Protein AF-A0A7K9M7I3-F1 (afdb_monomer_lite)

Foldseek 3Di:
DDDDDDDPPPPPPCPDPPDQDPVNVVVVVVVVVLQAKDKFFQPDPPDDDDDDDLDADAAQEEEEEAADVSLVCCVPPPVVDPFKDWGIKIFGRDPVCVPVVPDPDPPLAGMKTKIAGNVDRNHIYIRHHYAQDQVCLVVCCCVVCVNHDPVNYDYHYHYDDPLVLQDDPDDSVPADPPHDEDDDDPPDDDDDPDHHRDPPDDDDDNSVD

Sequence (209 aa):
VAPSRAGVDDEESAEEAREETPEDREIRRELEKKREIDVLWTLKSGTSTESSADEPFVCSKFIVAIGHNAAAFLSSFILDSVCWEVVGVVKLWNEWCRTSNTTNVLPTDSFCLFYRLTSDPTVLLCQCSCYVAEDQQFQWLEKVFGCMRKEGLQVTILSTCPVADYKTQESTLTLPSPFLKALKTKEFKEQVCCPLLEQPNIVRDLPAA

pLDDT: mean 78.49, std 18.19, range [30.77, 95.5]

Secondary structure (DSSP, 8-state):
-PPP-------S-----PPPPHHHHHHHHHHHHHTPPEEEE----SS--S----PPBP-SEEEEEESHHHHHHHHHHTTTSTTEEEEEEEEP--GGGGGGGGS---GGGSEEEEEEESS-TTEEEEEE-S---HHHHHHHHHHHHHTB--TTPEEEEE----GGG---SS-GGG--SS---B---SS--SPPSSPBPPTT----SGGG-

Structure (mmCIF, N/CA/C/O backbone):
data_AF-A0A7K9M7I3-F1
#
_entry.id   AF-A0A7K9M7I3-F1
#
loop_
_atom_site.group_PDB
_atom_site.id
_atom_site.type_symbol
_atom_site.label_atom_id
_atom_site.label_alt_id
_atom_site.label_comp_id
_atom_site.label_asym_id
_atom_site.label_entity_id
_atom_site.label_seq_id
_atom_site.pdbx_PDB_ins_code
_atom_site.Cartn_x
_atom_site.Cartn_y
_atom_site.Cartn_z
_atom_site.occupancy
_atom_site.B_iso_or_equiv
_atom_site.auth_seq_id
_atom_site.auth_comp_id
_atom_site.auth_asym_id
_atom_site.auth_atom_id
_atom_site.pdbx_PDB_model_num
ATOM 1 N N . VAL A 1 1 ? 54.400 13.832 -26.478 1.00 42.72 1 VAL A N 1
ATOM 2 C CA . VAL A 1 1 ? 53.537 14.848 -25.836 1.00 42.72 1 VAL A CA 1
ATOM 3 C C . VAL A 1 1 ? 52.749 15.522 -26.942 1.00 42.72 1 VAL A C 1
ATOM 5 O O . VAL A 1 1 ? 53.330 16.282 -27.702 1.00 42.72 1 VAL A O 1
ATOM 8 N N . ALA A 1 2 ? 51.490 15.130 -27.124 1.00 42.66 2 ALA A N 1
ATOM 9 C CA . ALA A 1 2 ? 50.580 15.765 -28.076 1.00 42.66 2 ALA A CA 1
ATOM 10 C C . ALA A 1 2 ? 49.749 16.812 -27.316 1.00 42.66 2 ALA A C 1
ATOM 12 O O . ALA A 1 2 ? 49.352 16.523 -26.185 1.00 42.66 2 ALA A O 1
ATOM 13 N N . PRO A 1 3 ? 49.520 18.016 -27.868 1.00 52.00 3 PRO A N 1
ATOM 14 C CA . PRO A 1 3 ? 48.722 19.019 -27.192 1.00 52.00 3 PRO A CA 1
ATOM 15 C C . PRO A 1 3 ? 47.238 18.679 -27.332 1.00 52.00 3 PRO A C 1
ATOM 17 O O . PRO A 1 3 ? 46.740 18.426 -28.430 1.00 52.00 3 PRO A O 1
ATOM 20 N N . SER A 1 4 ? 46.547 18.702 -26.196 1.00 49.34 4 SER A N 1
ATOM 21 C CA . SER A 1 4 ? 45.097 18.791 -26.102 1.00 49.34 4 SER A CA 1
ATOM 22 C C . SER A 1 4 ? 44.586 19.947 -26.957 1.00 49.34 4 SER A C 1
ATOM 24 O O . SER A 1 4 ? 45.065 21.076 -26.828 1.00 49.34 4 SER A O 1
ATOM 26 N N . ARG A 1 5 ? 43.575 19.688 -27.786 1.00 48.47 5 ARG A N 1
ATOM 27 C CA . ARG A 1 5 ? 42.737 20.738 -28.358 1.00 48.47 5 ARG A CA 1
ATOM 28 C C . ARG A 1 5 ? 41.304 20.449 -27.939 1.00 48.47 5 ARG A C 1
ATOM 30 O O . ARG A 1 5 ? 40.715 19.465 -28.369 1.00 48.47 5 ARG A O 1
ATOM 37 N N . ALA A 1 6 ? 40.831 21.275 -27.014 1.00 48.50 6 ALA A N 1
ATOM 38 C CA . ALA A 1 6 ? 39.454 21.332 -26.571 1.00 48.50 6 ALA A CA 1
ATOM 39 C C . ALA A 1 6 ? 38.551 21.652 -27.771 1.00 48.50 6 ALA A C 1
ATOM 41 O O . ALA A 1 6 ? 38.767 22.662 -28.443 1.00 48.50 6 ALA A O 1
ATOM 42 N N . GLY A 1 7 ? 37.584 20.778 -28.040 1.00 38.62 7 GLY A N 1
ATOM 43 C CA . GLY A 1 7 ? 36.348 21.136 -28.722 1.00 38.62 7 GLY A CA 1
ATOM 44 C C . GLY A 1 7 ? 35.343 21.455 -27.628 1.00 38.62 7 GLY A C 1
ATOM 45 O O . GLY A 1 7 ? 34.977 20.571 -26.859 1.00 38.62 7 GLY A O 1
ATOM 46 N N . VAL A 1 8 ? 35.022 22.733 -27.482 1.00 46.78 8 VAL A N 1
ATOM 47 C CA . VAL A 1 8 ? 33.896 23.193 -26.680 1.00 46.78 8 VAL A CA 1
ATOM 48 C C . VAL A 1 8 ? 32.744 23.295 -27.673 1.00 46.78 8 VAL A C 1
ATOM 50 O O . VAL A 1 8 ? 32.662 24.278 -28.405 1.00 46.78 8 VAL A O 1
ATOM 53 N N . ASP A 1 9 ? 31.934 22.243 -27.766 1.00 44.16 9 ASP A N 1
ATOM 54 C CA . ASP A 1 9 ? 30.638 22.303 -28.442 1.00 44.16 9 ASP A CA 1
ATOM 55 C C . ASP A 1 9 ? 29.646 22.965 -27.466 1.00 44.16 9 ASP A C 1
ATOM 57 O O . ASP A 1 9 ? 28.852 22.305 -26.804 1.00 44.16 9 ASP A O 1
ATOM 61 N N . ASP A 1 10 ? 29.745 24.292 -27.338 1.00 49.72 10 ASP A N 1
ATOM 62 C CA . ASP A 1 10 ? 28.788 25.164 -26.632 1.00 49.72 10 ASP A CA 1
ATOM 63 C C . ASP A 1 10 ? 27.578 25.494 -27.545 1.00 49.72 10 ASP A C 1
ATOM 65 O O . ASP A 1 10 ? 27.143 26.640 -27.632 1.00 49.72 10 ASP A O 1
ATOM 69 N N . GLU A 1 11 ? 27.027 24.512 -28.269 1.00 48.81 11 GLU A N 1
ATOM 70 C CA . GLU A 1 11 ? 25.845 24.707 -29.137 1.00 48.81 11 GLU A CA 1
ATOM 71 C C . GLU A 1 11 ? 24.760 23.621 -28.979 1.00 48.81 11 GLU A C 1
ATOM 73 O O . GLU A 1 11 ? 23.958 23.403 -29.881 1.00 48.81 11 GLU A O 1
ATOM 78 N N . GLU A 1 12 ? 24.661 22.963 -27.818 1.00 46.56 12 GLU A N 1
ATOM 79 C CA . GLU A 1 12 ? 23.584 21.985 -27.552 1.00 46.56 12 GLU A CA 1
ATOM 80 C C . GLU A 1 12 ? 22.866 22.227 -26.209 1.00 46.56 12 GLU A C 1
ATOM 82 O O . GLU A 1 12 ? 22.539 21.313 -25.461 1.00 46.56 12 GLU A O 1
ATOM 87 N N . SER A 1 13 ? 22.637 23.493 -25.844 1.00 46.03 13 SER A N 1
ATOM 88 C CA . SER A 1 13 ? 21.823 23.858 -24.663 1.00 46.03 13 SER A CA 1
ATOM 89 C C . SER A 1 13 ? 20.743 24.901 -24.955 1.00 46.03 13 SER A C 1
ATOM 91 O O . SER A 1 13 ? 20.202 25.523 -24.044 1.00 46.03 13 SER A O 1
ATOM 93 N N . ALA A 1 14 ? 20.389 25.070 -26.228 1.00 45.78 14 ALA A N 1
ATOM 94 C CA . ALA A 1 14 ? 19.165 25.750 -26.629 1.00 45.78 14 ALA A CA 1
ATOM 95 C C . ALA A 1 14 ? 18.075 24.701 -26.895 1.00 45.78 14 ALA A C 1
ATOM 97 O O . ALA A 1 14 ? 17.595 24.563 -28.017 1.00 45.78 14 ALA A O 1
ATOM 98 N N . GLU A 1 15 ? 17.693 23.935 -25.866 1.00 51.78 15 GLU A N 1
ATOM 99 C CA . GLU A 1 15 ? 16.375 23.301 -25.870 1.00 51.78 15 GLU A CA 1
ATOM 100 C C . GLU A 1 15 ? 15.354 24.438 -25.925 1.00 51.78 15 GLU A C 1
ATOM 102 O O . GLU A 1 15 ? 15.107 25.145 -24.947 1.00 51.78 15 GLU A O 1
ATOM 107 N N . GLU A 1 16 ? 14.845 24.680 -27.131 1.00 48.91 16 GLU A N 1
ATOM 108 C CA . GLU A 1 16 ? 13.739 25.577 -27.400 1.00 48.91 16 GLU A CA 1
ATOM 109 C C . GLU A 1 16 ? 12.629 25.287 -26.386 1.00 48.91 16 GLU A C 1
ATOM 111 O O . GLU A 1 16 ? 11.949 24.261 -26.460 1.00 48.91 16 GLU A O 1
ATOM 116 N N . ALA A 1 17 ? 12.403 26.218 -25.461 1.00 53.38 17 ALA A N 1
ATOM 117 C CA . ALA A 1 17 ? 11.118 26.362 -24.803 1.00 53.38 17 ALA A CA 1
ATOM 118 C C . ALA A 1 17 ? 10.095 26.727 -25.892 1.00 53.38 17 ALA A C 1
ATOM 120 O O . ALA A 1 17 ? 9.739 27.892 -26.059 1.00 53.38 17 ALA A O 1
ATOM 121 N N . ARG A 1 18 ? 9.690 25.743 -26.708 1.00 64.19 18 ARG A N 1
ATOM 122 C CA . ARG A 1 18 ? 8.604 25.899 -27.671 1.00 64.19 18 ARG A CA 1
ATOM 123 C C . ARG A 1 18 ? 7.399 26.392 -26.889 1.00 64.19 18 ARG A C 1
ATOM 125 O O . ARG A 1 18 ? 6.964 25.737 -25.942 1.00 64.19 18 ARG A O 1
ATOM 132 N N . GLU A 1 19 ? 6.891 27.560 -27.269 1.00 66.00 19 GLU A N 1
ATOM 133 C CA . GLU A 1 19 ? 5.639 28.064 -26.727 1.00 66.00 19 GLU A CA 1
ATOM 134 C C . GLU A 1 19 ? 4.562 27.010 -26.972 1.00 66.00 19 GLU A C 1
ATOM 136 O O . GLU A 1 19 ? 4.286 26.629 -28.110 1.00 66.00 19 GLU A O 1
ATOM 141 N N . GLU A 1 20 ? 4.001 26.500 -25.881 1.00 67.50 20 GLU A N 1
ATOM 142 C CA . GLU A 1 20 ? 2.974 25.474 -25.932 1.00 67.50 20 GLU A CA 1
ATOM 143 C C . GLU A 1 20 ? 1.786 25.967 -26.765 1.00 67.50 20 GLU A C 1
ATOM 145 O O . GLU A 1 20 ? 1.160 26.984 -26.428 1.00 67.50 20 GLU A O 1
ATOM 150 N N . THR A 1 21 ? 1.473 25.243 -27.841 1.00 82.69 21 THR A N 1
ATOM 151 C CA . THR A 1 21 ? 0.383 25.621 -28.737 1.00 82.69 21 THR A CA 1
ATOM 152 C C . THR A 1 21 ? -0.970 25.442 -28.033 1.00 82.69 21 THR A C 1
ATOM 154 O O . THR A 1 21 ? -1.101 24.650 -27.095 1.00 82.69 21 THR A O 1
ATOM 157 N N . PRO A 1 22 ? -2.024 26.169 -28.443 1.00 81.56 22 PRO A N 1
ATOM 158 C CA . PRO A 1 22 ? -3.362 25.960 -27.888 1.00 81.56 22 PRO A CA 1
ATOM 159 C C . PRO A 1 22 ? -3.883 24.528 -28.102 1.00 81.56 22 PRO A C 1
ATOM 161 O O . PRO A 1 22 ? -4.672 24.054 -27.289 1.00 81.56 22 PRO A O 1
ATOM 164 N N . GLU A 1 23 ? -3.424 23.832 -29.146 1.00 82.81 23 GLU A N 1
ATOM 165 C CA . GLU A 1 23 ? -3.754 22.424 -29.394 1.00 82.81 23 GLU A CA 1
ATOM 166 C C . GLU A 1 23 ? -3.071 21.498 -28.378 1.00 82.81 23 GLU A C 1
ATOM 168 O O . GLU A 1 23 ? -3.726 20.613 -27.830 1.00 82.81 23 GLU A O 1
ATOM 173 N N . ASP A 1 24 ? -1.803 21.753 -28.034 1.00 82.19 24 ASP A N 1
ATOM 174 C CA . ASP A 1 24 ? -1.082 20.990 -27.004 1.00 82.19 24 ASP A CA 1
ATOM 175 C C . ASP A 1 24 ? -1.751 21.117 -25.626 1.00 82.19 24 ASP A C 1
ATOM 177 O O . ASP A 1 24 ? -1.882 20.126 -24.901 1.00 82.19 24 ASP A O 1
ATOM 181 N N . ARG A 1 25 ? -2.255 22.315 -25.292 1.00 81.62 25 ARG A N 1
ATOM 182 C CA . ARG A 1 25 ? -3.007 22.558 -24.046 1.00 81.62 25 ARG A CA 1
ATOM 183 C C . ARG A 1 25 ? -4.299 21.756 -23.990 1.00 81.62 25 ARG A C 1
ATOM 185 O O . ARG A 1 25 ? -4.656 21.236 -22.932 1.00 81.62 25 ARG A O 1
ATOM 192 N N . GLU A 1 26 ? -5.004 21.671 -25.115 1.00 81.12 26 GLU A N 1
ATOM 193 C CA . GLU A 1 26 ? -6.248 20.910 -25.213 1.00 81.12 26 GLU A CA 1
ATOM 194 C C . GLU A 1 26 ? -5.976 19.404 -25.116 1.00 81.12 26 GLU A C 1
ATOM 196 O O . GLU A 1 26 ? -6.644 18.702 -24.359 1.00 81.12 26 GLU A O 1
ATOM 201 N N . ILE A 1 27 ? -4.930 18.914 -25.790 1.00 79.62 27 ILE A N 1
ATOM 202 C CA . ILE A 1 27 ? -4.488 17.518 -25.693 1.00 79.62 27 ILE A CA 1
ATOM 203 C C . ILE A 1 27 ? -4.107 17.174 -24.251 1.00 79.62 27 ILE A C 1
ATOM 205 O O . ILE A 1 27 ? -4.518 16.126 -23.751 1.00 79.62 27 ILE A O 1
ATOM 209 N N . ARG A 1 28 ? -3.367 18.050 -23.559 1.00 77.38 28 ARG A N 1
ATOM 210 C CA . ARG A 1 28 ? -2.991 17.842 -22.156 1.00 77.38 28 ARG A CA 1
ATOM 211 C C . ARG A 1 28 ? -4.217 17.768 -21.252 1.00 77.38 28 ARG A C 1
ATOM 213 O O . ARG A 1 28 ? -4.321 16.825 -20.475 1.00 77.38 28 ARG A O 1
ATOM 220 N N . ARG A 1 29 ? -5.172 18.690 -21.398 1.00 76.25 29 ARG A N 1
ATOM 221 C CA . ARG A 1 29 ? -6.432 18.656 -20.636 1.00 76.25 29 ARG A CA 1
ATOM 222 C C . ARG A 1 29 ? -7.231 17.385 -20.883 1.00 76.25 29 ARG A C 1
ATOM 224 O O . ARG A 1 29 ? -7.739 16.786 -19.941 1.00 76.25 29 ARG A O 1
ATOM 231 N N . GLU A 1 30 ? -7.347 16.963 -22.135 1.00 75.44 30 GLU A N 1
ATOM 232 C CA . GLU A 1 30 ? -8.061 15.735 -22.483 1.00 75.44 30 GLU A CA 1
ATOM 233 C C . GLU A 1 30 ? -7.337 14.482 -21.967 1.00 75.44 30 GLU A C 1
ATOM 235 O O . GLU A 1 30 ? -7.992 13.522 -21.560 1.00 75.44 30 GLU A O 1
ATOM 240 N N . LEU A 1 31 ? -6.000 14.477 -21.937 1.00 70.31 31 LEU A N 1
ATOM 241 C CA . LEU A 1 31 ? -5.205 13.407 -21.328 1.00 70.31 31 LEU A CA 1
ATOM 242 C C . LEU A 1 31 ? -5.368 13.375 -19.807 1.00 70.31 31 LEU A C 1
ATOM 244 O O . LEU A 1 31 ? -5.612 12.301 -19.265 1.00 70.31 31 LEU A O 1
ATOM 248 N N . GLU A 1 32 ? -5.295 14.523 -19.134 1.00 69.06 32 GLU A N 1
ATOM 249 C CA . GLU A 1 32 ? -5.528 14.653 -17.689 1.00 69.06 32 GLU A CA 1
ATOM 250 C C . GLU A 1 32 ? -6.932 14.173 -17.311 1.00 69.06 32 GLU A C 1
ATOM 252 O O . GLU A 1 32 ? -7.096 13.379 -16.388 1.00 69.06 32 GLU A O 1
ATOM 257 N N . LYS A 1 33 ? -7.946 14.575 -18.084 1.00 68.88 33 LYS A N 1
ATOM 258 C CA . LYS A 1 33 ? -9.333 14.145 -17.887 1.00 68.88 33 LYS A CA 1
ATOM 259 C C . LYS A 1 33 ? -9.524 12.649 -18.131 1.00 68.88 33 LYS A C 1
ATOM 261 O O . LYS A 1 33 ? -10.294 12.004 -17.430 1.00 68.88 33 LYS A O 1
ATOM 266 N N . LYS A 1 34 ? -8.836 12.072 -19.121 1.00 68.31 34 LYS A N 1
ATOM 267 C CA . LYS A 1 34 ? -8.881 10.622 -19.374 1.00 68.31 34 LYS A CA 1
ATOM 268 C C . LYS A 1 34 ? -8.169 9.825 -18.289 1.00 68.31 34 LYS A C 1
ATOM 270 O O . LYS A 1 34 ? -8.610 8.723 -18.002 1.00 68.31 34 LYS A O 1
ATOM 275 N N . ARG A 1 35 ? -7.103 10.370 -17.703 1.00 72.12 35 ARG A N 1
ATOM 276 C CA . ARG A 1 35 ? -6.274 9.723 -16.673 1.00 72.12 35 ARG A CA 1
ATOM 277 C C . ARG A 1 35 ? -6.855 9.824 -15.265 1.00 72.12 35 ARG A C 1
ATOM 279 O O . ARG A 1 35 ? -6.217 9.360 -14.322 1.00 72.12 35 ARG A O 1
ATOM 286 N N . GLU A 1 36 ? -8.056 10.377 -15.127 1.00 75.81 36 GLU A N 1
ATOM 287 C CA . GLU A 1 36 ? -8.707 10.556 -13.842 1.00 75.81 36 GLU A CA 1
ATOM 288 C C . GLU A 1 36 ? -8.974 9.224 -13.122 1.00 75.81 36 GLU A C 1
ATOM 290 O O . GLU A 1 36 ? -9.460 8.248 -13.694 1.00 75.81 36 GLU A O 1
ATOM 295 N N . ILE A 1 37 ? -8.644 9.203 -11.832 1.00 81.75 37 ILE A N 1
ATOM 296 C CA . ILE A 1 37 ? -8.926 8.088 -10.928 1.00 81.75 37 ILE A CA 1
ATOM 297 C C . ILE A 1 37 ? -10.278 8.295 -10.256 1.00 81.75 37 ILE A C 1
ATOM 299 O O . ILE A 1 37 ? -10.468 9.287 -9.556 1.00 81.75 37 ILE A O 1
ATOM 303 N N . ASP A 1 38 ? -11.188 7.337 -10.377 1.00 81.12 38 ASP A N 1
ATOM 304 C CA . ASP A 1 38 ? -12.487 7.409 -9.709 1.00 81.12 38 ASP A CA 1
ATOM 305 C C . ASP A 1 38 ? -12.455 6.646 -8.391 1.00 81.12 38 ASP A C 1
ATOM 307 O O . ASP A 1 38 ? -12.167 5.448 -8.360 1.00 81.12 38 ASP A O 1
ATOM 311 N N . VAL A 1 39 ? -12.800 7.319 -7.295 1.00 84.62 39 VAL A N 1
ATOM 312 C CA . VAL A 1 39 ? -12.899 6.700 -5.970 1.00 84.62 39 VAL A CA 1
ATOM 313 C C . VAL A 1 39 ? -14.353 6.692 -5.535 1.00 84.62 39 VAL A C 1
ATOM 315 O O . VAL A 1 39 ? -14.998 7.732 -5.443 1.00 84.62 39 VAL A O 1
ATOM 318 N N . LEU A 1 40 ? -14.875 5.498 -5.283 1.00 85.50 40 LEU A N 1
ATOM 319 C CA . LEU A 1 40 ? -16.254 5.269 -4.883 1.00 85.50 40 LEU A CA 1
ATOM 320 C C . LEU A 1 40 ? -16.254 4.665 -3.485 1.00 85.50 40 LEU A C 1
ATOM 322 O O . LEU A 1 40 ? -15.933 3.490 -3.318 1.00 85.50 40 LEU A O 1
ATOM 326 N N . TRP A 1 41 ? -16.639 5.457 -2.490 1.00 86.12 41 TRP A N 1
ATOM 327 C CA . TRP A 1 41 ? -16.850 4.990 -1.124 1.00 86.12 41 TRP A CA 1
ATOM 328 C C . TRP A 1 41 ? -18.329 4.661 -0.905 1.00 86.12 41 TRP A C 1
ATOM 330 O O . TRP A 1 41 ? -19.211 5.446 -1.242 1.00 86.12 41 TRP A O 1
ATOM 340 N N . THR A 1 42 ? -18.620 3.504 -0.315 1.00 80.00 42 THR A N 1
ATOM 341 C CA . THR A 1 42 ? -19.973 3.107 0.117 1.00 80.00 42 THR A CA 1
ATOM 342 C C . THR A 1 42 ? -20.218 3.392 1.599 1.00 80.00 42 THR A C 1
ATOM 344 O O . THR A 1 42 ? -21.272 3.039 2.138 1.00 80.00 42 THR A O 1
ATOM 347 N N . LEU A 1 43 ? -19.270 4.060 2.263 1.00 67.38 43 LEU A N 1
ATOM 348 C CA . LEU A 1 43 ? -19.377 4.480 3.651 1.00 67.38 43 LEU A CA 1
ATOM 349 C C . LEU A 1 43 ? -20.505 5.513 3.788 1.00 67.38 43 LEU A C 1
ATOM 351 O O . LEU A 1 43 ? -20.345 6.688 3.468 1.00 67.38 43 LEU A O 1
ATOM 355 N N . LYS A 1 44 ? -21.678 5.075 4.248 1.00 53.44 44 LYS A N 1
ATOM 356 C CA . LYS A 1 44 ? -22.778 5.988 4.563 1.00 53.44 44 LYS A CA 1
ATOM 357 C C . LYS A 1 44 ? -22.367 6.823 5.772 1.00 53.44 44 LYS A C 1
ATOM 359 O O . LYS A 1 44 ? -22.421 6.326 6.896 1.00 53.44 44 LYS A O 1
ATOM 364 N N . SER A 1 45 ? -21.974 8.076 5.547 1.00 46.81 45 SER A N 1
ATOM 365 C CA . SER A 1 45 ? -22.021 9.076 6.611 1.00 46.81 45 SER A CA 1
ATOM 366 C C . SER A 1 45 ? -23.456 9.090 7.144 1.00 46.81 45 SER A C 1
ATOM 368 O O . SER A 1 45 ? -24.419 9.118 6.370 1.00 46.81 45 SER A O 1
ATOM 370 N N . GLY A 1 46 ? -23.618 8.894 8.449 1.00 36.72 46 GLY A N 1
ATOM 371 C CA . GLY A 1 46 ? -24.928 8.752 9.068 1.00 36.72 46 GLY A CA 1
ATOM 372 C C . GLY A 1 46 ? -25.800 9.976 8.793 1.00 36.72 46 GLY A C 1
ATOM 373 O O . GLY A 1 46 ? -25.404 11.091 9.092 1.00 36.72 46 GLY A O 1
ATOM 374 N N . THR A 1 47 ? -26.993 9.745 8.242 1.00 36.31 47 THR A N 1
ATOM 375 C CA . THR A 1 47 ? -28.183 10.607 8.365 1.00 36.31 47 THR A CA 1
ATOM 376 C C . THR A 1 47 ? -27.954 12.125 8.354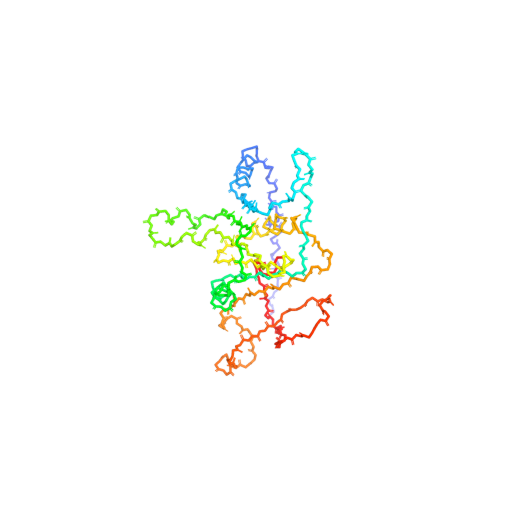 1.00 36.31 47 THR A C 1
ATOM 378 O O . THR A 1 47 ? -28.052 12.763 9.397 1.00 36.31 47 THR A O 1
ATOM 381 N N . SER A 1 48 ? -27.832 12.722 7.172 1.00 30.77 48 SER A N 1
ATOM 382 C CA . SER A 1 48 ? -28.468 14.018 6.902 1.00 30.77 48 SER A CA 1
ATOM 383 C C . SER A 1 48 ? -28.488 14.309 5.409 1.00 30.77 48 SER A C 1
ATOM 385 O O . SER A 1 48 ? -27.461 14.391 4.742 1.00 30.77 48 SER A O 1
ATOM 387 N N . THR A 1 49 ? -29.704 14.448 4.906 1.00 37.06 49 THR A N 1
ATOM 388 C CA . THR A 1 49 ? -30.066 15.139 3.677 1.00 37.06 49 THR A CA 1
ATOM 389 C C . THR A 1 49 ? -29.390 16.519 3.628 1.00 37.06 49 THR A C 1
ATOM 391 O O . THR A 1 49 ? -29.422 17.236 4.621 1.00 37.06 49 THR A O 1
ATOM 394 N N . GLU A 1 50 ? -28.845 16.866 2.458 1.00 37.03 50 GLU A N 1
ATOM 395 C CA . GLU A 1 50 ? -28.416 18.209 2.021 1.00 37.03 50 GLU A CA 1
ATOM 396 C C . GLU A 1 50 ? -27.133 18.826 2.641 1.00 37.03 50 GLU A C 1
ATOM 398 O O . GLU A 1 50 ? -27.063 19.220 3.797 1.00 37.03 50 GLU A O 1
ATOM 403 N N . SER A 1 51 ? -26.122 18.972 1.771 1.00 43.62 51 SER A N 1
ATOM 404 C CA . SER A 1 51 ? -24.982 19.908 1.830 1.00 43.62 51 SER A CA 1
ATOM 405 C C . SER A 1 51 ? -24.111 19.954 3.099 1.00 43.62 51 SER A C 1
ATOM 407 O O . SER A 1 51 ? -24.049 20.975 3.787 1.00 43.62 51 SER A O 1
ATOM 409 N N . SER A 1 52 ? -23.298 18.928 3.334 1.00 34.69 52 SER A N 1
ATOM 410 C CA . SER A 1 52 ? -22.111 19.059 4.189 1.00 34.69 52 SER A CA 1
ATOM 411 C C . SER A 1 52 ? -20.891 18.575 3.419 1.00 34.69 52 SER A C 1
ATOM 413 O O . SER A 1 52 ? -20.922 17.476 2.875 1.00 34.69 52 SER A O 1
ATOM 415 N N . ALA A 1 53 ? -19.847 19.404 3.340 1.00 45.41 53 ALA A N 1
ATOM 416 C CA . ALA A 1 53 ? -18.537 19.008 2.829 1.00 45.41 53 ALA A CA 1
ATOM 417 C C . ALA A 1 53 ? -18.150 17.637 3.409 1.00 45.41 53 ALA A C 1
ATOM 419 O O . ALA A 1 53 ? -18.323 17.447 4.612 1.00 45.41 53 ALA A O 1
ATOM 420 N N . ASP A 1 54 ? -17.698 16.710 2.557 1.00 61.22 54 ASP A N 1
ATOM 421 C CA . ASP A 1 54 ? -17.294 15.349 2.933 1.00 61.22 54 ASP A CA 1
ATOM 422 C C . ASP A 1 54 ? -16.335 15.400 4.128 1.00 61.22 54 ASP A C 1
ATOM 424 O O . ASP A 1 54 ? -15.143 15.673 3.978 1.00 61.22 54 ASP A O 1
ATOM 428 N N . GLU A 1 55 ? -16.858 15.200 5.339 1.00 69.12 55 GLU A N 1
ATOM 429 C CA . GLU A 1 55 ? -16.014 15.169 6.521 1.00 69.12 55 GLU A CA 1
ATOM 430 C C . GLU A 1 55 ? -15.186 13.879 6.456 1.00 69.12 55 GLU A C 1
ATOM 432 O O . GLU A 1 55 ? -15.757 12.793 6.297 1.00 69.12 55 GLU A O 1
ATOM 437 N N . PRO A 1 56 ? -13.849 13.967 6.554 1.00 82.62 56 PRO A N 1
ATOM 438 C CA . PRO A 1 56 ? -12.999 12.796 6.445 1.00 82.62 56 PRO A CA 1
ATOM 439 C C . PRO A 1 56 ? -13.328 11.799 7.558 1.00 82.62 56 PRO A C 1
ATOM 441 O O . PRO A 1 56 ? -13.403 12.154 8.741 1.00 82.62 56 PRO A O 1
ATOM 444 N N . PHE A 1 57 ? -13.504 10.531 7.191 1.00 84.94 57 PHE A N 1
ATOM 445 C CA . PHE A 1 57 ? -13.842 9.494 8.155 1.00 84.94 57 PHE A CA 1
ATOM 446 C C . PHE A 1 57 ? -12.629 9.134 9.027 1.00 84.94 57 PHE A C 1
ATOM 448 O O . PHE A 1 57 ? -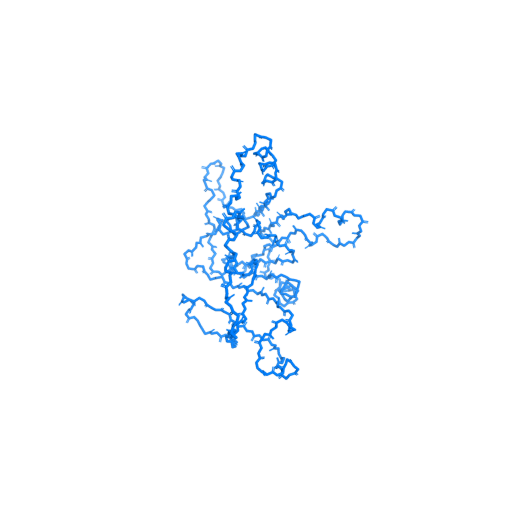11.465 9.277 8.641 1.00 84.94 57 PHE A O 1
ATOM 455 N N . VAL A 1 58 ? -12.904 8.666 10.246 1.00 89.38 58 VAL A N 1
ATOM 456 C CA . VAL A 1 58 ? -11.867 8.308 11.223 1.00 89.38 58 VAL A CA 1
ATOM 457 C C . VAL A 1 58 ? -11.223 6.978 10.837 1.00 89.38 58 VAL A C 1
ATOM 459 O O . VAL A 1 58 ? -11.910 5.964 10.741 1.00 89.38 58 VAL A O 1
ATOM 462 N N . CYS A 1 59 ? -9.901 6.975 10.671 1.00 91.62 59 CYS A N 1
ATOM 463 C CA . CYS A 1 59 ? -9.109 5.783 10.386 1.00 91.62 59 CYS A CA 1
ATOM 464 C C . CYS A 1 59 ? -7.906 5.738 11.334 1.00 91.62 59 CYS A C 1
ATOM 466 O O . CYS A 1 59 ? -7.119 6.679 11.387 1.00 91.62 59 CYS A O 1
ATOM 468 N N . SER A 1 60 ? -7.773 4.657 12.102 1.00 93.44 60 SER A N 1
ATOM 469 C CA . SER A 1 60 ? -6.653 4.453 13.029 1.00 93.44 60 SER A CA 1
ATOM 470 C C . SER A 1 60 ? -5.524 3.670 12.363 1.00 93.44 60 SER A C 1
ATOM 472 O O . SER A 1 60 ? -4.352 4.006 12.523 1.00 93.44 60 SER A O 1
ATOM 474 N N . LYS A 1 61 ? -5.874 2.648 11.574 1.00 94.38 61 LYS A N 1
ATOM 475 C CA . LYS A 1 61 ? -4.931 1.778 10.871 1.00 94.38 61 LYS A CA 1
ATOM 476 C C . LYS A 1 61 ? -5.376 1.592 9.437 1.00 94.38 61 LYS A C 1
ATOM 478 O O . LYS A 1 61 ? -6.479 1.113 9.188 1.00 94.38 61 LYS A O 1
ATOM 483 N N . PHE A 1 62 ? -4.490 1.918 8.509 1.00 95.38 62 PHE A N 1
ATOM 484 C CA . PHE A 1 62 ? -4.706 1.700 7.090 1.00 95.38 62 PHE A CA 1
ATOM 485 C C . PHE A 1 62 ? -3.630 0.769 6.538 1.00 95.38 62 PHE A C 1
ATOM 487 O O . PHE A 1 62 ? -2.445 1.099 6.537 1.00 95.38 62 PHE A O 1
ATOM 494 N N . ILE A 1 63 ? -4.041 -0.420 6.108 1.00 95.31 63 ILE A N 1
ATOM 495 C CA . ILE A 1 63 ? -3.151 -1.451 5.573 1.00 95.31 63 ILE A CA 1
ATOM 496 C C . ILE A 1 63 ? -3.324 -1.489 4.059 1.00 95.31 63 ILE A C 1
ATOM 498 O O . ILE A 1 63 ? -4.424 -1.731 3.577 1.00 95.31 63 ILE A O 1
ATOM 502 N N . VAL A 1 64 ? -2.255 -1.290 3.296 1.00 95.44 64 VAL A N 1
ATOM 503 C CA . VAL A 1 64 ? -2.292 -1.295 1.828 1.00 95.44 64 VAL A CA 1
ATOM 504 C C . VAL A 1 64 ? -1.431 -2.439 1.319 1.00 95.44 64 VAL A C 1
ATOM 506 O O . VAL A 1 64 ? -0.219 -2.420 1.509 1.00 95.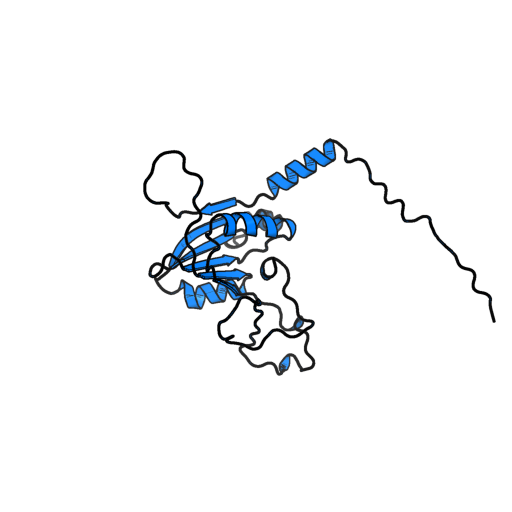44 64 VAL A O 1
ATOM 509 N N . ALA A 1 65 ? -2.029 -3.435 0.666 1.00 95.19 65 ALA A N 1
ATOM 510 C CA . ALA A 1 65 ? -1.276 -4.421 -0.102 1.00 95.19 65 ALA A CA 1
ATOM 511 C C . ALA A 1 65 ? -1.200 -4.020 -1.562 1.00 95.19 65 ALA A C 1
ATOM 513 O O . ALA A 1 65 ? -2.228 -3.852 -2.218 1.00 95.19 65 ALA A O 1
ATOM 514 N N . ILE A 1 66 ? 0.024 -3.933 -2.065 1.00 93.19 66 ILE A N 1
ATOM 515 C CA . ILE A 1 66 ? 0.321 -3.501 -3.420 1.00 93.19 66 ILE A CA 1
ATOM 516 C C . ILE A 1 66 ? 1.004 -4.645 -4.164 1.00 93.19 66 ILE A C 1
ATOM 518 O O . ILE A 1 66 ? 1.990 -5.221 -3.700 1.00 93.19 66 ILE A O 1
ATOM 522 N N . GLY A 1 67 ? 0.460 -4.967 -5.333 1.00 89.06 67 GLY A N 1
ATOM 523 C CA . GLY A 1 67 ? 0.909 -6.065 -6.174 1.00 89.06 67 GLY A CA 1
ATOM 524 C C . GLY A 1 67 ? 0.248 -7.399 -5.834 1.00 89.06 67 GLY A C 1
ATOM 525 O O . GLY A 1 67 ? -0.348 -7.601 -4.773 1.00 89.06 67 GLY A O 1
ATOM 526 N N . HIS A 1 68 ? 0.365 -8.339 -6.770 1.00 87.12 68 HIS A N 1
ATOM 527 C CA . HIS A 1 68 ? -0.369 -9.603 -6.739 1.00 87.12 68 HIS A CA 1
ATOM 528 C C . HIS A 1 68 ? -0.075 -10.449 -5.489 1.00 87.12 68 HIS A C 1
ATOM 530 O O . HIS A 1 68 ? -1.000 -10.940 -4.849 1.00 87.12 68 HIS A O 1
ATOM 536 N N . ASN A 1 69 ? 1.194 -10.573 -5.091 1.00 89.62 69 ASN A N 1
ATOM 537 C CA . ASN A 1 69 ? 1.592 -11.424 -3.963 1.00 89.62 69 ASN A CA 1
ATOM 538 C C . ASN A 1 69 ? 1.117 -10.875 -2.610 1.00 89.62 69 ASN A C 1
ATOM 540 O O . ASN A 1 69 ? 0.600 -11.628 -1.785 1.00 89.62 69 ASN A O 1
ATOM 544 N N . ALA A 1 70 ? 1.251 -9.564 -2.384 1.00 91.50 70 ALA A N 1
ATOM 545 C CA . ALA A 1 70 ? 0.760 -8.924 -1.165 1.00 91.50 70 ALA A CA 1
ATOM 546 C C . ALA A 1 70 ? -0.776 -8.979 -1.093 1.00 91.50 70 ALA A C 1
ATOM 548 O O . ALA A 1 70 ? -1.345 -9.279 -0.043 1.00 91.50 70 ALA A O 1
ATOM 549 N N . ALA A 1 71 ? -1.453 -8.747 -2.222 1.00 90.38 71 ALA A N 1
ATOM 550 C CA . ALA A 1 71 ? -2.905 -8.848 -2.327 1.00 90.38 71 ALA A CA 1
ATOM 551 C C . ALA A 1 71 ? -3.406 -10.282 -2.071 1.00 90.38 71 ALA A C 1
ATOM 553 O O . ALA A 1 71 ? -4.389 -10.477 -1.354 1.00 90.38 71 ALA A O 1
ATOM 554 N N . ALA A 1 72 ? -2.717 -11.290 -2.614 1.00 89.56 72 ALA A N 1
ATOM 555 C CA . ALA A 1 72 ? -3.019 -12.701 -2.388 1.00 89.56 72 ALA A CA 1
ATOM 556 C C . ALA A 1 72 ? -2.791 -13.112 -0.926 1.00 89.56 72 ALA A C 1
ATOM 558 O O . ALA A 1 72 ? -3.604 -13.848 -0.366 1.00 89.56 72 ALA A O 1
ATOM 559 N N . PHE A 1 73 ? -1.735 -12.598 -0.286 1.00 89.75 73 PHE A N 1
ATOM 560 C CA . PHE A 1 73 ? -1.507 -12.774 1.148 1.00 89.75 73 PHE A CA 1
ATOM 561 C C . PHE A 1 73 ? -2.677 -12.218 1.974 1.00 89.75 73 PHE A C 1
ATOM 563 O O . PHE A 1 73 ? -3.246 -12.945 2.786 1.00 89.75 73 PHE A O 1
ATOM 570 N N . LEU A 1 74 ? -3.104 -10.974 1.728 1.00 89.81 74 LEU A N 1
ATOM 571 C CA . LEU A 1 74 ? -4.263 -10.408 2.429 1.00 89.81 74 LEU A CA 1
ATOM 572 C C . LEU A 1 74 ? -5.539 -11.212 2.180 1.00 89.81 74 LEU A C 1
ATOM 574 O O . LEU A 1 74 ? -6.273 -11.495 3.122 1.00 89.81 74 LEU A O 1
ATOM 578 N N . SER A 1 75 ? -5.773 -11.619 0.934 1.00 87.88 75 SER A N 1
ATOM 579 C CA . SER A 1 75 ? -6.957 -12.399 0.567 1.00 87.88 75 SER A CA 1
ATOM 580 C C . SER A 1 75 ? -7.008 -13.737 1.304 1.00 87.88 75 SER A C 1
ATOM 582 O O . SER A 1 75 ? -8.046 -14.103 1.840 1.00 87.88 75 SER A O 1
ATOM 584 N N . SER A 1 76 ? -5.875 -14.438 1.371 1.00 88.56 76 SER A N 1
ATOM 585 C CA . SER A 1 76 ? -5.809 -15.808 1.894 1.00 88.56 76 SER A CA 1
ATOM 586 C C . SER A 1 76 ? -5.747 -15.871 3.419 1.00 88.56 76 SER A C 1
ATOM 588 O O . SER A 1 76 ? -6.257 -16.814 4.012 1.00 88.56 76 SER A O 1
ATOM 590 N N . PHE A 1 77 ? -5.088 -14.902 4.063 1.00 85.12 77 PHE A N 1
ATOM 591 C CA . PHE A 1 77 ? -4.814 -14.960 5.504 1.00 85.12 77 PHE A CA 1
ATOM 592 C C . PHE A 1 77 ? -5.638 -13.978 6.334 1.00 85.12 77 PHE A C 1
ATOM 594 O O . PHE A 1 77 ? -5.780 -14.184 7.537 1.00 85.12 77 PHE A O 1
ATOM 601 N N . ILE A 1 78 ? -6.150 -12.902 5.728 1.00 85.75 78 ILE A N 1
ATOM 602 C CA . ILE A 1 78 ? -6.861 -11.842 6.454 1.00 85.75 78 ILE A CA 1
ATOM 603 C C . ILE A 1 78 ? -8.333 -11.800 6.049 1.00 85.75 78 ILE A C 1
ATOM 605 O O . ILE A 1 78 ? -9.203 -11.894 6.915 1.00 85.75 78 ILE A O 1
ATOM 609 N N . LEU A 1 79 ? -8.626 -11.698 4.753 1.00 85.06 79 LEU A N 1
ATOM 610 C CA . LEU A 1 79 ? -9.994 -11.544 4.247 1.00 85.06 79 LEU A CA 1
ATOM 611 C C . LEU A 1 79 ? -10.818 -12.836 4.280 1.00 85.06 79 LEU A C 1
ATOM 613 O O . LEU A 1 79 ? -12.039 -12.755 4.255 1.00 85.06 79 LEU A O 1
ATOM 617 N N . ASP A 1 80 ? -10.181 -14.004 4.397 1.00 81.38 80 ASP A N 1
ATOM 618 C CA . ASP A 1 80 ? -10.890 -15.274 4.629 1.00 81.38 80 ASP A CA 1
ATOM 619 C C . ASP A 1 80 ? -11.610 -15.299 5.997 1.00 81.38 80 ASP A C 1
ATOM 621 O O . ASP A 1 80 ? -12.516 -16.094 6.241 1.00 81.38 80 ASP A O 1
ATOM 625 N N . SER A 1 81 ? -11.265 -14.375 6.902 1.00 76.62 81 SER A N 1
ATOM 626 C CA . SER A 1 81 ? -12.047 -14.156 8.119 1.00 76.62 81 SER A CA 1
ATOM 627 C C . SER A 1 81 ? -13.367 -13.425 7.820 1.00 76.62 81 SER A C 1
ATOM 629 O O . SER A 1 81 ? -13.405 -12.460 7.062 1.00 76.62 81 SER A O 1
ATOM 631 N N . VAL A 1 82 ? -14.461 -13.809 8.494 1.00 70.50 82 VAL A N 1
ATOM 632 C CA . VAL A 1 82 ? -15.818 -13.214 8.340 1.00 70.50 82 VAL A CA 1
ATOM 633 C C . VAL A 1 82 ? -15.909 -11.772 8.893 1.00 70.50 82 VAL A C 1
ATOM 635 O O . VAL A 1 82 ? -16.985 -11.223 9.115 1.00 70.50 82 VAL A O 1
ATOM 638 N N . CYS A 1 83 ? -14.771 -11.132 9.151 1.00 85.75 83 CYS A N 1
ATOM 639 C CA . CYS A 1 83 ? -14.676 -9.862 9.855 1.00 85.75 83 CYS A CA 1
ATOM 640 C C . CYS A 1 83 ? -14.542 -8.652 8.923 1.00 85.75 83 CYS A C 1
ATOM 642 O O . CYS A 1 83 ? -14.266 -7.566 9.417 1.00 85.75 83 CYS A O 1
ATOM 644 N N . TRP A 1 84 ? -14.714 -8.795 7.606 1.00 91.12 84 TRP A N 1
ATOM 645 C CA . TRP A 1 84 ? -14.446 -7.717 6.647 1.00 91.12 84 TRP A CA 1
ATOM 646 C C . TRP A 1 84 ? -15.636 -7.432 5.736 1.00 91.12 84 TRP A C 1
ATOM 648 O O . TRP A 1 84 ? -16.286 -8.344 5.232 1.00 91.12 84 TRP A O 1
ATOM 658 N N . GLU A 1 85 ? -15.892 -6.152 5.485 1.00 91.19 85 GLU A N 1
ATOM 659 C CA . GLU A 1 85 ? -16.908 -5.685 4.540 1.00 91.19 85 GLU A CA 1
ATOM 660 C C . GLU A 1 85 ? -16.286 -4.762 3.489 1.00 91.19 85 GLU A C 1
ATOM 662 O O . GLU A 1 85 ? -15.382 -3.989 3.797 1.00 91.19 85 GLU A O 1
ATOM 667 N N . VAL A 1 86 ? -16.769 -4.815 2.248 1.00 90.50 86 VAL A N 1
ATOM 668 C CA . VAL A 1 86 ? -16.296 -3.925 1.177 1.00 90.50 86 VAL A CA 1
ATOM 669 C C . VAL A 1 86 ? -16.929 -2.543 1.347 1.00 90.50 86 VAL A C 1
ATOM 671 O O . VAL A 1 86 ? -18.150 -2.401 1.279 1.00 90.50 86 VAL A O 1
ATOM 674 N N . VAL A 1 87 ? -16.094 -1.521 1.535 1.00 90.75 87 VAL A N 1
ATOM 675 C CA . VAL A 1 87 ? -16.515 -0.128 1.783 1.00 90.75 87 VAL A CA 1
ATOM 676 C C . VAL A 1 87 ? -16.108 0.847 0.688 1.00 90.75 87 VAL A C 1
ATOM 678 O O . VAL A 1 87 ? -16.476 2.021 0.740 1.00 90.75 87 VAL A O 1
ATOM 681 N N . GLY A 1 88 ? -15.345 0.394 -0.301 1.00 88.38 88 GLY A N 1
ATOM 682 C CA . GLY A 1 88 ? -14.978 1.255 -1.407 1.00 88.38 88 GLY A CA 1
ATOM 683 C C . GLY A 1 88 ? -14.252 0.542 -2.530 1.00 88.38 88 GLY A C 1
ATOM 684 O O . GLY A 1 88 ? -13.760 -0.578 -2.385 1.00 88.38 88 GLY A O 1
ATOM 685 N N . VAL A 1 89 ? -14.198 1.227 -3.663 1.00 89.38 89 VAL A N 1
ATOM 686 C CA . VAL A 1 89 ? -13.450 0.811 -4.840 1.00 89.38 89 VAL A CA 1
ATOM 687 C C . VAL A 1 89 ? -12.789 2.029 -5.470 1.00 89.38 89 VAL A C 1
ATOM 689 O O . VAL A 1 89 ? -13.416 3.074 -5.630 1.00 89.38 89 VAL A O 1
ATOM 692 N N . VAL A 1 90 ? -11.525 1.885 -5.845 1.00 87.69 90 VAL A N 1
ATOM 693 C CA . VAL A 1 90 ? -10.836 2.836 -6.717 1.00 87.69 90 VAL A CA 1
ATOM 694 C C . VAL A 1 90 ? -10.773 2.216 -8.100 1.00 87.69 90 VAL A C 1
ATOM 696 O O . VAL A 1 90 ? -10.307 1.088 -8.236 1.00 87.69 90 VAL A O 1
ATOM 699 N N . LYS A 1 91 ? -11.238 2.932 -9.118 1.00 84.38 91 LYS A N 1
ATOM 700 C CA . LYS A 1 91 ? -11.068 2.561 -10.521 1.00 84.38 91 LYS A CA 1
ATOM 701 C C . LYS A 1 91 ? -9.936 3.389 -11.096 1.00 84.38 91 LYS A C 1
ATOM 703 O O . LYS A 1 91 ? -9.970 4.616 -11.055 1.00 84.38 91 LYS A O 1
ATOM 708 N N . LEU A 1 92 ? -8.941 2.695 -11.624 1.00 81.06 92 LEU A N 1
ATOM 709 C CA . LEU A 1 92 ? -7.813 3.323 -12.284 1.00 81.06 92 LEU A CA 1
ATOM 710 C C . LEU A 1 92 ? -8.072 3.378 -13.778 1.00 81.06 92 LEU A C 1
ATOM 712 O O . LEU A 1 92 ? -8.584 2.423 -14.370 1.00 81.06 92 LEU A O 1
ATOM 716 N N . TRP A 1 93 ? -7.647 4.469 -14.398 1.00 69.75 93 TRP A N 1
ATOM 717 C CA . TRP A 1 93 ? -7.498 4.484 -15.838 1.00 69.75 93 TRP A CA 1
ATOM 718 C C . TRP A 1 93 ? -6.145 3.887 -16.198 1.00 69.75 93 TRP A C 1
ATOM 720 O O . TRP A 1 93 ? -5.118 4.480 -15.899 1.00 69.75 93 TRP A O 1
ATOM 730 N N . ASN A 1 94 ? -6.115 2.728 -16.844 1.00 64.69 94 ASN A N 1
ATOM 731 C CA . ASN A 1 94 ? -4.876 2.201 -17.395 1.00 64.69 94 ASN A CA 1
ATOM 732 C C . ASN A 1 94 ? -5.071 1.813 -18.865 1.00 64.69 94 ASN A C 1
ATOM 734 O O . ASN A 1 94 ? -6.082 1.243 -19.283 1.00 64.69 94 ASN A O 1
ATOM 738 N N . GLU A 1 95 ? -4.074 2.138 -19.685 1.00 57.50 95 GLU A N 1
ATOM 739 C CA . GLU A 1 95 ? -4.073 1.739 -21.095 1.00 57.50 95 GLU A CA 1
ATOM 740 C C . GLU A 1 95 ? -4.006 0.208 -21.223 1.00 57.50 95 GLU A C 1
ATOM 742 O O . GLU A 1 95 ? -4.573 -0.363 -22.156 1.00 57.50 95 GLU A O 1
ATOM 747 N N . TRP A 1 96 ? -3.403 -0.457 -20.228 1.00 52.38 96 TRP A N 1
ATOM 748 C CA . TRP A 1 96 ? -3.227 -1.906 -20.176 1.00 52.38 96 TRP A CA 1
ATOM 749 C C . TRP A 1 96 ? -4.530 -2.694 -19.943 1.00 52.38 96 TRP A C 1
ATOM 751 O O . TRP A 1 96 ? -4.629 -3.806 -20.447 1.00 52.38 96 TRP A O 1
ATOM 761 N N . CYS A 1 97 ? -5.560 -2.158 -19.261 1.00 49.66 97 CYS A N 1
ATOM 762 C CA . CYS A 1 97 ? -6.840 -2.884 -19.109 1.00 49.66 97 CYS A CA 1
ATOM 763 C C . CYS A 1 97 ? -7.846 -2.626 -20.232 1.00 49.66 97 CYS A C 1
ATOM 765 O O . CYS A 1 97 ? -8.923 -3.223 -20.229 1.00 49.66 97 CYS A O 1
ATOM 767 N N . ARG A 1 98 ? -7.524 -1.799 -21.239 1.00 48.91 98 ARG A N 1
ATOM 768 C CA . ARG A 1 98 ? -8.395 -1.647 -22.420 1.00 48.91 98 ARG A CA 1
ATOM 769 C C . ARG A 1 98 ? -8.464 -2.919 -23.272 1.00 48.91 98 ARG A C 1
ATOM 771 O O . ARG A 1 98 ? -9.450 -3.113 -23.979 1.00 48.91 98 ARG A O 1
ATOM 778 N N . THR A 1 99 ? -7.452 -3.782 -23.211 1.00 40.22 99 THR A N 1
ATOM 779 C CA . THR A 1 99 ? -7.374 -5.041 -23.975 1.00 40.22 99 THR A CA 1
ATOM 780 C C . THR A 1 99 ? -8.086 -6.220 -23.301 1.00 40.22 99 THR A C 1
ATOM 782 O O . THR A 1 99 ? -8.330 -7.236 -23.952 1.00 40.22 99 THR A O 1
ATOM 785 N N . SER A 1 100 ? -8.497 -6.091 -22.036 1.00 43.03 100 SER A N 1
ATOM 786 C CA . SER A 1 100 ? -9.086 -7.195 -21.261 1.00 43.03 100 SER A CA 1
ATOM 787 C C . SER A 1 100 ? -10.573 -7.440 -21.539 1.00 43.03 100 SER A C 1
ATOM 789 O O . SER A 1 100 ? -11.109 -8.465 -21.132 1.00 43.03 100 SER A O 1
ATOM 791 N N . ASN A 1 101 ? -11.250 -6.572 -22.299 1.00 43.75 101 ASN A N 1
ATOM 792 C CA . ASN A 1 101 ? -12.652 -6.795 -22.686 1.00 43.75 101 ASN A CA 1
ATOM 793 C C . ASN A 1 101 ? -12.849 -7.970 -23.671 1.00 43.75 101 ASN A C 1
ATOM 795 O O . ASN A 1 101 ? -13.988 -8.323 -23.969 1.00 43.75 101 ASN A O 1
ATOM 799 N N . THR A 1 102 ? -11.773 -8.577 -24.192 1.00 40.94 102 THR A N 1
ATOM 800 C CA . THR A 1 102 ? -11.833 -9.634 -25.224 1.00 40.94 102 THR A CA 1
ATOM 801 C C . THR A 1 102 ? -11.305 -11.004 -24.795 1.00 40.94 102 THR A C 1
ATOM 803 O O . THR A 1 102 ? -11.411 -11.961 -25.558 1.00 40.94 102 THR A O 1
ATOM 806 N N . THR A 1 103 ? -10.788 -11.153 -23.578 1.00 37.22 103 THR A N 1
ATOM 807 C CA . THR A 1 103 ? -10.324 -12.445 -23.052 1.00 37.22 103 THR A CA 1
ATOM 808 C C . THR A 1 103 ? -10.726 -12.550 -21.594 1.00 37.22 103 THR A C 1
ATOM 810 O O . THR A 1 103 ? -10.483 -11.609 -20.853 1.00 37.22 103 THR A O 1
ATOM 813 N N . ASN A 1 104 ? -11.329 -13.675 -21.197 1.00 39.84 104 ASN A N 1
ATOM 814 C CA . ASN A 1 104 ? -11.784 -14.001 -19.838 1.00 39.84 104 ASN A CA 1
ATOM 815 C C . ASN A 1 104 ? -10.641 -13.995 -18.793 1.00 39.84 104 ASN A C 1
ATOM 817 O O . ASN A 1 104 ? -10.298 -15.034 -18.234 1.00 39.84 104 ASN A O 1
ATOM 821 N N . VAL A 1 105 ? -10.040 -12.838 -18.539 1.00 37.22 105 VAL A N 1
ATOM 822 C CA . VAL A 1 105 ? -9.184 -12.551 -17.390 1.00 37.22 105 VAL A CA 1
ATOM 823 C C . VAL A 1 105 ? -10.046 -11.725 -16.439 1.00 37.22 105 VAL A C 1
ATOM 825 O O . VAL A 1 105 ? -10.797 -10.851 -16.870 1.00 37.22 105 VAL A O 1
ATOM 828 N N . LEU A 1 106 ? -10.061 -12.118 -15.168 1.00 40.78 106 LEU A N 1
ATOM 829 C CA . LEU A 1 106 ? -11.030 -11.658 -14.175 1.00 40.78 106 LEU A CA 1
ATOM 830 C C . LEU A 1 106 ? -11.034 -10.118 -14.048 1.00 40.78 106 LEU A C 1
ATOM 832 O O . LEU A 1 106 ? -9.994 -9.496 -14.232 1.00 40.78 106 LEU A O 1
ATOM 836 N N . PRO A 1 107 ? -12.165 -9.489 -13.668 1.00 47.44 107 PRO A N 1
ATOM 837 C CA . PRO A 1 107 ? -12.305 -8.029 -13.562 1.00 47.44 107 PRO A CA 1
ATOM 838 C C . PRO A 1 107 ? -11.272 -7.301 -12.670 1.00 47.44 107 PRO A C 1
ATOM 840 O O . PRO A 1 107 ? -11.221 -6.078 -12.692 1.00 47.44 107 PRO A O 1
ATOM 843 N N . THR A 1 108 ? -10.472 -8.028 -11.884 1.00 53.09 108 THR A N 1
ATOM 844 C CA . THR A 1 108 ? -9.600 -7.596 -10.773 1.00 53.09 108 THR A CA 1
ATOM 845 C C . THR A 1 108 ? -8.348 -6.784 -11.144 1.00 53.09 108 THR A C 1
ATOM 847 O O . THR A 1 108 ? -7.573 -6.420 -10.256 1.00 53.09 108 THR A O 1
ATOM 850 N N . ASP A 1 109 ? -8.145 -6.468 -12.423 1.00 60.09 109 ASP A N 1
ATOM 851 C CA . ASP A 1 109 ? -6.883 -5.896 -12.921 1.00 60.09 109 ASP A CA 1
ATOM 852 C C . ASP A 1 109 ? -6.890 -4.363 -13.072 1.00 60.09 109 ASP A C 1
ATOM 854 O O . ASP A 1 109 ? -5.846 -3.763 -13.334 1.00 60.09 109 ASP A O 1
ATOM 858 N N . SER A 1 110 ? -8.030 -3.697 -12.855 1.00 67.19 110 SER A N 1
ATOM 859 C CA . SER A 1 110 ? -8.154 -2.232 -13.001 1.00 67.19 110 SER A CA 1
ATOM 860 C C . SER A 1 110 ? -8.717 -1.517 -11.773 1.00 67.19 110 SER A C 1
ATOM 862 O O . SER A 1 110 ? -9.083 -0.341 -11.856 1.00 67.19 110 SER A O 1
ATOM 864 N N . PHE A 1 111 ? -8.857 -2.221 -10.650 1.00 80.94 111 PHE A N 1
ATOM 865 C CA . PHE A 1 111 ? -9.428 -1.643 -9.443 1.00 80.94 111 PHE A CA 1
ATOM 866 C C . PHE A 1 111 ? -8.642 -1.976 -8.180 1.00 80.94 111 PHE A C 1
ATOM 868 O O . PHE A 1 111 ? -7.992 -3.017 -8.082 1.00 80.94 111 PHE A O 1
ATOM 875 N N . CYS A 1 112 ? -8.752 -1.091 -7.193 1.00 88.94 112 CYS A N 1
ATOM 876 C CA . CYS A 1 112 ? -8.359 -1.357 -5.815 1.00 88.94 112 CYS A CA 1
ATOM 877 C C . CYS A 1 112 ? -9.625 -1.524 -4.976 1.00 88.94 112 CYS A C 1
ATOM 879 O O . CYS A 1 112 ? -10.542 -0.709 -5.089 1.00 88.94 112 CYS A O 1
ATOM 881 N N . LEU A 1 113 ? -9.680 -2.548 -4.129 1.00 90.94 113 LEU A N 1
ATOM 882 C CA . LEU A 1 113 ? -10.804 -2.765 -3.216 1.00 90.94 113 LEU A CA 1
ATOM 883 C C . LEU A 1 113 ? -10.446 -2.316 -1.808 1.00 90.94 113 LEU A C 1
ATOM 885 O O . LEU A 1 113 ? -9.351 -2.597 -1.321 1.00 90.94 113 LEU A O 1
ATOM 889 N N . PHE A 1 114 ? -11.400 -1.665 -1.151 1.00 92.81 114 PHE A N 1
ATOM 890 C CA . PHE A 1 114 ? -11.283 -1.226 0.229 1.00 92.81 114 PHE A CA 1
ATOM 891 C C . PHE A 1 114 ? -12.214 -2.042 1.100 1.00 92.81 114 PHE A C 1
ATOM 893 O O . PHE A 1 114 ? -13.413 -2.140 0.834 1.00 92.81 114 PHE A O 1
ATOM 900 N N . TYR A 1 115 ? -11.652 -2.579 2.170 1.00 92.75 115 TYR A N 1
ATOM 901 C CA . TYR A 1 115 ? -12.351 -3.362 3.163 1.00 92.75 115 TYR A CA 1
ATOM 902 C C . TYR A 1 115 ? -12.267 -2.666 4.513 1.00 92.75 115 TYR A C 1
ATOM 904 O O . TYR A 1 115 ? -11.233 -2.096 4.867 1.00 92.75 115 TYR A O 1
ATOM 912 N N . ARG A 1 116 ? -13.348 -2.740 5.279 1.00 93.00 116 ARG A N 1
ATOM 913 C CA . ARG A 1 116 ? -13.421 -2.277 6.661 1.00 93.00 116 ARG A CA 1
ATOM 914 C C . ARG A 1 116 ? -13.606 -3.464 7.580 1.00 93.00 116 ARG A C 1
ATOM 916 O O . ARG A 1 116 ? -14.354 -4.386 7.258 1.00 93.00 116 ARG A O 1
ATOM 923 N N . LEU A 1 117 ? -12.923 -3.434 8.716 1.00 92.19 117 LEU A N 1
ATOM 924 C CA . LEU A 1 117 ? -13.098 -4.451 9.739 1.00 92.19 117 LEU A CA 1
ATOM 925 C C . LEU A 1 117 ? -14.434 -4.223 10.466 1.00 92.19 117 LEU A C 1
ATOM 927 O O . LEU A 1 117 ? -14.712 -3.131 10.957 1.00 92.19 117 LEU A O 1
ATOM 931 N N . THR A 1 118 ? -15.266 -5.256 10.564 1.00 89.69 118 THR A N 1
ATOM 932 C CA . THR A 1 118 ? -16.600 -5.176 11.179 1.00 89.69 118 THR A CA 1
ATOM 933 C C . THR A 1 118 ? -16.535 -5.017 12.697 1.00 89.69 118 THR A C 1
ATOM 935 O O . THR A 1 118 ? -17.412 -4.389 13.286 1.00 89.69 118 THR A O 1
ATOM 938 N N . SER A 1 119 ? -15.491 -5.551 13.343 1.00 90.75 119 SER A N 1
ATOM 939 C CA . SER A 1 119 ? -15.278 -5.423 14.791 1.00 90.75 119 SER A CA 1
ATOM 940 C C . SER A 1 119 ? -14.687 -4.075 15.208 1.00 90.75 119 SER A C 1
ATOM 942 O O . SER A 1 119 ? -14.917 -3.639 16.333 1.00 90.75 119 SER A O 1
ATOM 944 N N . ASP A 1 120 ? -13.917 -3.432 14.328 1.00 90.75 120 ASP A N 1
ATOM 945 C CA . ASP A 1 120 ? -13.346 -2.101 14.548 1.00 90.75 120 ASP A CA 1
ATOM 946 C C . ASP A 1 120 ? -13.413 -1.290 13.242 1.00 90.75 120 ASP A C 1
ATOM 948 O O . ASP A 1 120 ? -12.549 -1.443 12.374 1.00 90.75 120 ASP A O 1
ATOM 952 N N . PRO A 1 121 ? -14.410 -0.398 13.092 1.00 89.75 121 PRO A N 1
ATOM 953 C CA . PRO A 1 121 ? -14.628 0.342 11.854 1.00 89.75 121 PRO A CA 1
ATOM 954 C C . PRO A 1 121 ? -13.532 1.375 11.551 1.00 89.75 121 PRO A C 1
ATOM 956 O O . PRO A 1 121 ? -13.582 1.997 10.492 1.00 89.75 121 PRO A O 1
ATOM 959 N N . THR A 1 122 ? -12.560 1.574 12.451 1.00 91.88 122 THR A N 1
ATOM 960 C CA . THR A 1 122 ? -11.411 2.464 12.231 1.00 91.88 122 THR A CA 1
ATOM 961 C C . THR A 1 122 ? -10.248 1.779 11.507 1.00 91.88 122 THR A C 1
ATOM 963 O O . THR A 1 122 ? -9.283 2.453 11.143 1.00 91.88 122 THR A O 1
ATOM 966 N N . VAL A 1 123 ? -10.320 0.460 11.296 1.00 93.81 123 VAL A N 1
ATOM 967 C CA . VAL A 1 123 ? -9.302 -0.320 10.583 1.00 93.81 123 VAL A CA 1
ATOM 968 C C . VAL A 1 123 ? -9.743 -0.558 9.144 1.00 93.81 123 VAL A C 1
ATOM 970 O O . VAL A 1 123 ? -10.784 -1.172 8.887 1.00 93.81 123 VAL A O 1
ATOM 973 N N . LEU A 1 124 ? -8.914 -0.105 8.206 1.00 93.88 124 LEU A N 1
ATOM 974 C CA . LEU A 1 124 ? -9.132 -0.255 6.775 1.00 93.88 124 LEU A CA 1
ATOM 975 C C . LEU A 1 124 ? -8.018 -1.050 6.105 1.00 93.88 124 LEU A C 1
ATOM 977 O O . LEU A 1 124 ? -6.844 -0.968 6.471 1.00 93.88 124 LEU A O 1
ATOM 981 N N . LEU A 1 125 ? -8.407 -1.777 5.067 1.00 94.38 125 LEU A N 1
ATOM 982 C CA . LEU A 1 125 ? -7.529 -2.579 4.236 1.00 94.38 125 LEU A CA 1
ATOM 983 C C . LEU A 1 125 ? -7.767 -2.224 2.770 1.00 94.38 125 LEU A C 1
ATOM 985 O O . LEU A 1 125 ? -8.897 -2.252 2.300 1.00 94.38 125 LEU A O 1
ATOM 989 N N . CYS A 1 126 ? -6.705 -1.908 2.042 1.00 93.94 126 CYS A N 1
ATOM 990 C CA . CYS A 1 126 ? -6.726 -1.693 0.605 1.00 93.94 126 CYS A CA 1
ATOM 991 C C . CYS A 1 126 ? -5.990 -2.833 -0.094 1.00 93.94 126 CYS A C 1
ATOM 993 O O . CYS A 1 126 ? -4.810 -3.083 0.159 1.00 93.94 126 CYS A O 1
ATOM 995 N N . GLN A 1 127 ? -6.681 -3.496 -1.012 1.00 92.81 127 GLN A N 1
ATOM 996 C CA . GLN A 1 127 ? -6.113 -4.479 -1.917 1.00 92.81 127 GLN A CA 1
ATOM 997 C C . GLN A 1 127 ? -5.904 -3.828 -3.284 1.00 92.81 127 GLN A C 1
ATOM 999 O O . GLN A 1 127 ? -6.865 -3.579 -4.010 1.00 92.81 127 GLN A O 1
ATOM 1004 N N . CYS A 1 128 ? -4.649 -3.562 -3.634 1.00 91.12 128 CYS A N 1
ATOM 1005 C CA . CYS A 1 128 ? -4.235 -2.987 -4.909 1.00 91.12 128 CYS A CA 1
ATOM 1006 C C . CYS A 1 128 ? -3.483 -4.047 -5.726 1.00 91.12 128 CYS A C 1
ATOM 1008 O O . CYS A 1 128 ? -2.258 -4.144 -5.674 1.00 91.12 128 CYS A O 1
ATOM 1010 N N . SER A 1 129 ? -4.221 -4.880 -6.463 1.00 85.00 129 SER A N 1
ATOM 1011 C CA . SER A 1 129 ? -3.649 -5.881 -7.382 1.00 85.00 129 SER A CA 1
ATOM 1012 C C . SER A 1 129 ? -3.202 -5.288 -8.718 1.00 85.00 129 SER A C 1
ATOM 1014 O O . SER A 1 129 ? -2.398 -5.900 -9.417 1.00 85.00 129 SER A O 1
ATOM 1016 N N . CYS A 1 130 ? -3.723 -4.115 -9.066 1.00 81.75 130 CYS A N 1
ATOM 1017 C CA . CYS A 1 130 ? -3.475 -3.431 -10.323 1.00 81.75 130 CYS A CA 1
ATOM 1018 C C . CYS A 1 130 ? -2.222 -2.544 -10.275 1.00 81.75 130 CYS A C 1
ATOM 1020 O O . CYS A 1 130 ? -1.766 -2.119 -9.210 1.00 81.75 130 CYS A O 1
ATOM 1022 N N . TYR A 1 131 ? -1.666 -2.271 -11.455 1.00 83.69 131 TYR A N 1
ATOM 1023 C CA . TYR A 1 131 ? -0.584 -1.306 -11.624 1.00 83.69 131 TYR A CA 1
ATOM 1024 C C . TYR A 1 131 ? -1.147 0.120 -11.632 1.00 83.69 131 TYR A C 1
ATOM 1026 O O . TYR A 1 131 ? -2.066 0.416 -12.400 1.00 83.69 131 TYR A O 1
ATOM 1034 N N . VAL A 1 132 ? -0.575 0.988 -10.794 1.00 87.06 132 VAL A N 1
ATOM 1035 C CA . VAL A 1 132 ? -0.884 2.424 -10.740 1.00 87.06 132 VAL A CA 1
ATOM 1036 C C . VAL A 1 132 ? 0.249 3.180 -11.419 1.00 87.06 132 VAL A C 1
ATOM 1038 O O . VAL A 1 132 ? 1.382 3.161 -10.931 1.00 87.06 132 VAL A O 1
ATOM 1041 N N . ALA A 1 133 ? -0.058 3.821 -12.545 1.00 85.38 133 ALA A N 1
ATOM 1042 C CA . ALA A 1 133 ? 0.925 4.573 -13.317 1.00 85.38 133 ALA A CA 1
ATOM 1043 C C . ALA A 1 133 ? 1.501 5.742 -12.499 1.00 85.38 133 ALA A C 1
ATOM 1045 O O . ALA A 1 133 ? 0.823 6.289 -11.630 1.00 85.38 133 ALA A O 1
ATOM 1046 N N . GLU A 1 134 ? 2.756 6.115 -12.755 1.00 86.56 134 GLU A N 1
ATOM 1047 C CA . GLU A 1 134 ? 3.482 7.138 -11.979 1.00 86.56 134 GLU A CA 1
ATOM 1048 C C . GLU A 1 134 ? 2.737 8.478 -11.904 1.00 86.56 134 GLU A C 1
ATOM 1050 O O . GLU A 1 134 ? 2.649 9.093 -10.844 1.00 86.56 134 GLU A O 1
ATOM 1055 N N . ASP A 1 135 ? 2.117 8.892 -13.005 1.00 84.50 135 ASP A N 1
ATOM 1056 C CA . ASP A 1 135 ? 1.321 10.114 -13.112 1.00 84.50 135 ASP A CA 1
ATOM 1057 C C . ASP A 1 135 ? -0.028 10.042 -12.372 1.00 84.50 135 ASP A C 1
ATOM 1059 O O . ASP A 1 135 ? -0.638 11.070 -12.085 1.00 84.50 135 ASP A O 1
ATOM 1063 N N . GLN A 1 136 ? -0.477 8.838 -12.016 1.00 86.44 136 GLN A N 1
ATOM 1064 C CA . GLN A 1 136 ? -1.703 8.586 -11.260 1.00 86.44 136 GLN A CA 1
ATOM 1065 C C . GLN A 1 136 ? -1.459 8.385 -9.761 1.00 86.44 136 GLN A C 1
ATOM 1067 O O . GLN A 1 136 ? -2.381 8.552 -8.966 1.00 86.44 136 GLN A O 1
ATOM 1072 N N . GLN A 1 137 ? -0.238 8.048 -9.338 1.00 90.25 137 GLN A N 1
ATOM 1073 C CA . GLN A 1 137 ? 0.069 7.733 -7.935 1.00 90.25 137 GLN A CA 1
ATOM 1074 C C . GLN A 1 137 ? -0.281 8.888 -6.990 1.00 90.25 137 GLN A C 1
ATOM 1076 O O . GLN A 1 137 ? -0.911 8.670 -5.955 1.00 90.25 137 GLN A O 1
ATOM 1081 N N . PHE A 1 138 ? 0.047 10.123 -7.377 1.00 89.50 138 PHE A N 1
ATOM 1082 C CA . PHE A 1 138 ? -0.282 11.302 -6.577 1.00 89.50 138 PHE A CA 1
ATOM 1083 C C . PHE A 1 138 ? -1.797 11.515 -6.464 1.00 89.50 138 PHE A C 1
ATOM 1085 O O . PHE A 1 138 ? -2.319 11.665 -5.361 1.00 89.50 138 PHE A O 1
ATOM 1092 N N . GLN A 1 139 ? -2.523 11.437 -7.586 1.00 89.31 139 GLN A N 1
ATOM 1093 C CA . GLN A 1 139 ? -3.982 11.570 -7.588 1.00 89.31 139 GLN A CA 1
ATOM 1094 C C . GLN A 1 139 ? -4.653 10.455 -6.771 1.00 89.31 139 GLN A C 1
ATOM 1096 O O . GLN A 1 139 ? -5.647 10.699 -6.085 1.00 89.31 139 GLN A O 1
ATOM 1101 N N . TRP A 1 140 ? -4.108 9.236 -6.816 1.00 91.25 140 TRP A N 1
ATOM 1102 C CA . TRP A 1 140 ? -4.580 8.117 -6.007 1.00 91.25 140 TRP A CA 1
ATOM 1103 C C . TRP A 1 140 ? -4.431 8.439 -4.524 1.00 91.25 140 TRP A C 1
ATOM 1105 O O . TRP A 1 140 ? -5.398 8.315 -3.772 1.00 91.25 140 TRP A O 1
ATOM 1115 N N . LEU A 1 141 ? -3.248 8.909 -4.113 1.00 91.81 141 LEU A N 1
ATOM 1116 C CA . LEU A 1 141 ? -2.978 9.299 -2.733 1.00 91.81 141 LEU A CA 1
ATOM 1117 C C . LEU A 1 141 ? -3.934 10.405 -2.279 1.00 91.81 141 LEU A C 1
ATOM 1119 O O . LEU A 1 141 ? -4.562 10.273 -1.231 1.00 91.81 141 LEU A O 1
ATOM 1123 N N . GLU A 1 142 ? -4.085 11.471 -3.06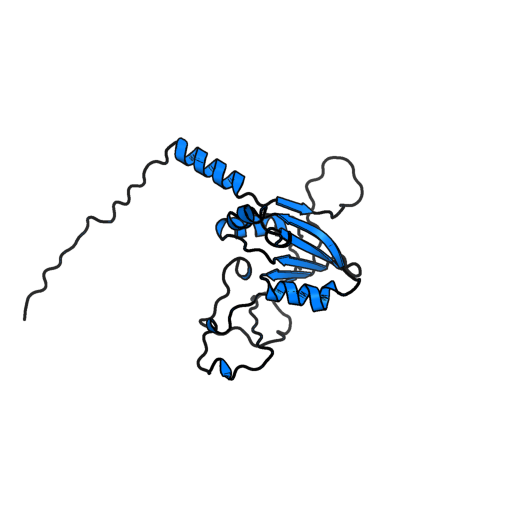5 1.00 90.19 142 GLU A N 1
ATOM 1124 C CA . GLU A 1 142 ? -4.964 12.587 -2.716 1.00 90.19 142 GLU A CA 1
ATOM 1125 C C . GLU A 1 142 ? -6.418 12.148 -2.553 1.00 90.19 142 GLU A C 1
ATOM 1127 O O . GLU A 1 142 ? -7.047 12.495 -1.553 1.00 90.19 142 GLU A O 1
ATOM 1132 N N . LYS A 1 143 ? -6.954 11.350 -3.483 1.00 89.88 143 LYS A N 1
ATOM 1133 C CA . LYS A 1 143 ? -8.353 10.910 -3.415 1.00 89.88 143 LYS A CA 1
ATOM 1134 C C . LYS A 1 143 ? -8.589 9.874 -2.310 1.00 89.88 143 LYS A C 1
ATOM 1136 O O . LYS A 1 143 ? -9.645 9.889 -1.686 1.00 89.88 143 LYS A O 1
ATOM 1141 N N . VAL A 1 144 ? -7.627 8.993 -2.029 1.00 90.31 144 VAL A N 1
ATOM 1142 C CA . VAL A 1 144 ? -7.762 7.973 -0.972 1.00 90.31 144 VAL A CA 1
ATOM 1143 C C . VAL A 1 144 ? -7.556 8.579 0.415 1.00 90.31 144 VAL A C 1
ATOM 1145 O O . VAL A 1 144 ? -8.417 8.433 1.281 1.00 90.31 144 VAL A O 1
ATOM 1148 N N . PHE A 1 145 ? -6.446 9.287 0.637 1.00 90.62 145 PHE A N 1
ATOM 1149 C CA . PHE A 1 145 ? -6.134 9.893 1.935 1.00 90.62 145 PHE A CA 1
ATOM 1150 C C . PHE A 1 145 ? -6.916 11.181 2.200 1.00 90.62 145 PHE A C 1
ATOM 1152 O O . PHE A 1 145 ? -7.051 11.570 3.358 1.00 90.62 145 PHE A O 1
ATOM 1159 N N . GLY A 1 146 ? -7.443 11.847 1.169 1.00 88.81 146 GLY A N 1
ATOM 1160 C CA . GLY A 1 146 ? -8.311 13.019 1.317 1.00 88.81 146 GLY A CA 1
ATOM 1161 C C . GLY A 1 146 ? -9.625 12.703 2.031 1.00 88.81 146 GLY A C 1
ATOM 1162 O O . GLY A 1 146 ? -10.159 13.554 2.735 1.00 88.81 146 GLY A O 1
ATOM 1163 N N . CYS A 1 147 ? -10.101 11.460 1.932 1.00 85.81 147 CYS A N 1
ATOM 1164 C CA . CYS A 1 147 ? -11.294 10.995 2.637 1.00 85.81 147 CYS A CA 1
ATOM 1165 C C . CYS A 1 147 ? -11.013 10.539 4.080 1.00 85.81 147 CYS A C 1
ATOM 1167 O O . CYS A 1 147 ? -11.950 10.186 4.791 1.00 85.81 147 CYS A O 1
ATOM 1169 N N . MET A 1 148 ? -9.750 10.527 4.523 1.00 89.50 148 MET A N 1
ATOM 1170 C CA . MET A 1 148 ? -9.335 9.985 5.820 1.00 89.50 148 MET A CA 1
ATOM 1171 C C . MET A 1 148 ? -8.816 11.072 6.754 1.00 89.50 148 MET A C 1
ATOM 1173 O O . MET A 1 148 ? -8.048 11.955 6.367 1.00 89.50 148 MET A O 1
ATOM 1177 N N . ARG A 1 149 ? -9.174 10.964 8.033 1.00 89.56 149 ARG A N 1
ATOM 1178 C CA . ARG A 1 149 ? -8.566 11.774 9.086 1.00 89.56 149 ARG A CA 1
ATOM 1179 C C . ARG A 1 149 ? -7.120 11.315 9.312 1.00 89.56 149 ARG A C 1
ATOM 1181 O O . ARG A 1 149 ? -6.877 10.123 9.483 1.00 89.56 149 ARG A O 1
ATOM 1188 N N . LYS A 1 150 ? -6.163 12.248 9.312 1.00 88.00 150 LYS A N 1
ATOM 1189 C CA . LYS A 1 150 ? -4.718 11.937 9.359 1.00 88.00 150 LYS A CA 1
ATOM 1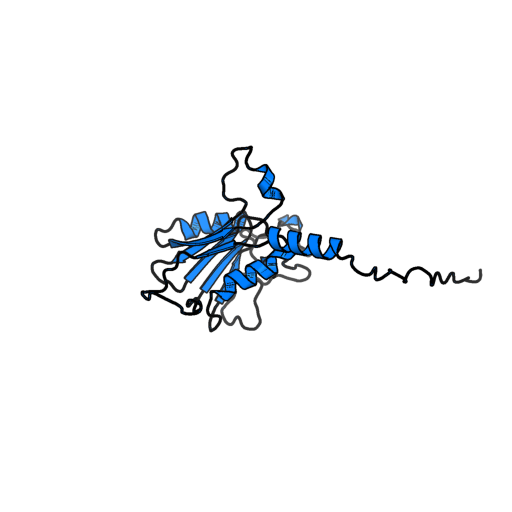190 C C . LYS A 1 150 ? -4.170 11.864 10.787 1.00 88.00 150 LYS A C 1
ATOM 1192 O O . LYS A 1 150 ? -3.105 11.293 11.015 1.00 88.00 150 LYS A O 1
ATOM 1197 N N . GLU A 1 151 ? -4.874 12.432 11.763 1.00 88.38 151 GLU A N 1
ATOM 1198 C CA . GLU A 1 151 ? -4.455 12.445 13.162 1.00 88.38 151 GLU A CA 1
ATOM 1199 C C . GLU A 1 151 ? -4.451 11.029 13.754 1.00 88.38 151 GLU A C 1
ATOM 1201 O O . GLU A 1 151 ? -5.495 10.396 13.900 1.00 88.38 151 GLU A O 1
ATOM 1206 N N . GLY A 1 152 ? -3.267 10.543 14.136 1.00 86.38 152 GLY A N 1
ATOM 1207 C CA . GLY A 1 152 ? -3.106 9.214 14.736 1.00 86.38 152 GLY A CA 1
ATOM 1208 C C . GLY A 1 152 ? -3.213 8.048 13.748 1.00 86.38 152 GLY A C 1
ATOM 1209 O O . GLY A 1 152 ? -3.246 6.903 14.192 1.00 86.38 152 GLY A O 1
ATOM 1210 N N . LEU A 1 153 ? -3.241 8.321 12.439 1.00 92.75 153 LEU A N 1
ATOM 1211 C CA . LEU A 1 153 ? -3.299 7.302 11.394 1.00 92.75 153 LEU A CA 1
ATOM 1212 C C . LEU A 1 153 ? -1.965 6.548 11.277 1.00 92.75 153 LEU A C 1
ATOM 1214 O O . LEU A 1 153 ? -0.924 7.136 10.978 1.00 92.75 153 LEU A O 1
ATOM 1218 N N . GLN A 1 154 ? -2.005 5.228 11.449 1.00 94.12 154 GLN A N 1
ATOM 1219 C CA . GLN A 1 154 ? -0.894 4.324 11.161 1.00 94.12 154 GLN A CA 1
ATOM 1220 C C . GLN A 1 154 ? -1.094 3.685 9.784 1.00 94.12 154 GLN A C 1
ATOM 1222 O O . GLN A 1 154 ? -2.03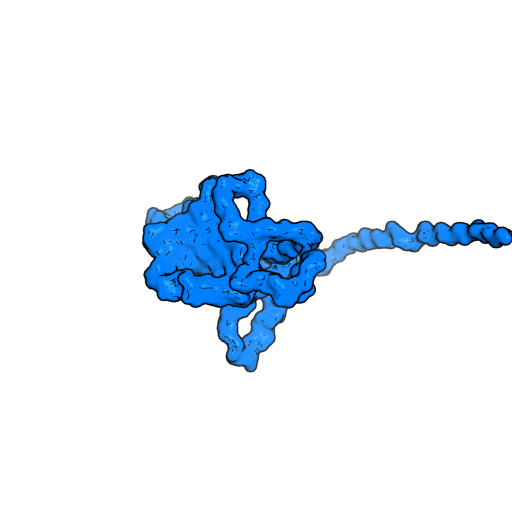4 2.918 9.578 1.00 94.12 154 GLN A O 1
ATOM 1227 N N . VAL A 1 155 ? -0.187 3.962 8.847 1.00 94.69 155 VAL A N 1
ATOM 1228 C CA . VAL A 1 155 ? -0.197 3.345 7.514 1.00 94.69 155 VAL A CA 1
ATOM 1229 C C . VAL A 1 155 ? 0.800 2.191 7.480 1.00 94.69 155 VAL A C 1
ATOM 1231 O O . VAL A 1 155 ? 1.964 2.361 7.838 1.00 94.69 155 VAL A O 1
ATOM 1234 N N . THR A 1 156 ? 0.349 1.013 7.055 1.00 95.06 156 THR A N 1
ATOM 1235 C CA . THR A 1 156 ? 1.194 -0.168 6.840 1.00 95.06 156 THR A CA 1
ATOM 1236 C C . THR A 1 156 ? 1.126 -0.570 5.379 1.00 95.06 156 THR A C 1
ATOM 1238 O O . THR A 1 156 ? 0.055 -0.902 4.880 1.00 95.06 156 THR A O 1
ATOM 1241 N N . ILE A 1 157 ? 2.267 -0.572 4.698 1.00 95.50 157 ILE A N 1
ATOM 1242 C CA . ILE A 1 157 ? 2.350 -0.929 3.282 1.00 95.50 157 ILE A CA 1
ATOM 1243 C C . ILE A 1 157 ? 2.971 -2.318 3.161 1.00 95.50 157 ILE A C 1
ATOM 1245 O O . ILE A 1 157 ? 4.073 -2.565 3.651 1.00 95.50 157 ILE A O 1
ATOM 1249 N N . LEU A 1 158 ? 2.258 -3.225 2.500 1.00 95.00 158 LEU A N 1
ATOM 1250 C CA . LEU A 1 158 ? 2.733 -4.548 2.124 1.00 95.00 158 LEU A CA 1
ATOM 1251 C C . LEU A 1 158 ? 3.033 -4.530 0.627 1.00 95.00 158 LEU A C 1
ATOM 1253 O O . LEU A 1 158 ? 2.143 -4.322 -0.193 1.00 95.00 158 LEU A O 1
ATOM 1257 N N . SER A 1 159 ? 4.291 -4.756 0.273 1.00 94.00 159 SER A N 1
ATOM 1258 C CA . SER A 1 159 ? 4.752 -4.826 -1.111 1.00 94.00 159 SER A CA 1
ATOM 1259 C C . SER A 1 159 ? 5.729 -5.984 -1.262 1.00 94.00 159 SER A C 1
ATOM 1261 O O . SER A 1 159 ? 6.259 -6.507 -0.279 1.00 94.00 159 SER A O 1
ATOM 1263 N N . THR A 1 160 ? 5.957 -6.402 -2.501 1.00 92.31 160 THR A N 1
ATOM 1264 C CA . THR A 1 160 ? 6.896 -7.468 -2.835 1.00 92.31 160 THR A CA 1
ATOM 1265 C C . THR A 1 160 ? 7.806 -7.031 -3.965 1.00 92.31 160 THR A C 1
ATOM 1267 O O . THR A 1 160 ? 7.337 -6.426 -4.926 1.00 92.31 160 THR A O 1
ATOM 1270 N N . CYS A 1 161 ? 9.076 -7.414 -3.894 1.00 88.88 161 CYS A N 1
ATOM 1271 C CA . CYS A 1 161 ? 10.010 -7.324 -5.008 1.00 88.88 161 CYS A CA 1
ATOM 1272 C C . CYS A 1 161 ? 10.573 -8.716 -5.333 1.00 88.88 161 CYS A C 1
ATOM 1274 O O . CYS A 1 161 ? 10.676 -9.563 -4.436 1.00 88.88 161 CYS A O 1
ATOM 1276 N N . PRO A 1 162 ? 10.932 -8.988 -6.599 1.00 88.81 162 PRO A N 1
ATOM 1277 C CA . PRO A 1 162 ? 11.691 -10.180 -6.942 1.00 88.81 162 PRO A CA 1
ATOM 1278 C C . PRO A 1 162 ? 12.996 -10.244 -6.141 1.00 88.81 162 PRO A C 1
ATOM 1280 O O . PRO A 1 162 ? 13.730 -9.263 -6.046 1.00 88.81 162 PRO A O 1
ATOM 1283 N N . VAL A 1 163 ? 13.335 -11.423 -5.614 1.00 88.56 163 VAL A N 1
ATOM 1284 C CA . VAL A 1 163 ? 14.594 -11.624 -4.868 1.00 88.56 163 VAL A CA 1
ATOM 1285 C C . VAL A 1 163 ? 15.822 -11.341 -5.747 1.00 88.56 163 VAL A C 1
ATOM 1287 O O . VAL A 1 163 ? 16.859 -10.934 -5.237 1.00 88.56 163 VAL A O 1
ATOM 1290 N N . ALA A 1 164 ? 15.700 -11.497 -7.069 1.00 88.62 164 ALA A N 1
ATOM 1291 C CA . ALA A 1 164 ? 16.750 -11.150 -8.026 1.00 88.62 164 ALA A CA 1
ATOM 1292 C C . ALA A 1 164 ? 17.111 -9.651 -8.022 1.00 88.62 164 ALA A C 1
ATOM 1294 O O . ALA A 1 164 ? 18.246 -9.304 -8.342 1.00 88.62 164 ALA A O 1
ATOM 1295 N N . ASP A 1 165 ? 16.177 -8.783 -7.623 1.00 89.38 165 ASP A N 1
ATOM 1296 C CA . ASP A 1 165 ? 16.391 -7.335 -7.543 1.00 89.38 165 ASP A CA 1
ATOM 1297 C C . ASP A 1 165 ? 16.937 -6.899 -6.174 1.00 89.38 165 ASP A C 1
ATOM 1299 O O . ASP A 1 165 ? 17.355 -5.748 -6.006 1.00 89.38 165 ASP A O 1
ATOM 1303 N N . TYR A 1 166 ? 16.948 -7.806 -5.189 1.00 92.25 166 TYR A N 1
ATOM 1304 C CA . TYR A 1 166 ? 17.468 -7.540 -3.854 1.00 92.25 166 TYR A CA 1
ATOM 1305 C C . TYR A 1 166 ? 19.000 -7.539 -3.860 1.00 92.25 166 TYR A C 1
ATOM 1307 O O . TYR A 1 166 ? 19.659 -8.541 -4.139 1.00 92.25 166 TYR A O 1
ATOM 1315 N N . LYS A 1 167 ? 19.577 -6.388 -3.518 1.00 92.25 167 LYS A N 1
ATOM 1316 C CA . LYS A 1 167 ? 21.018 -6.149 -3.483 1.00 92.25 167 LYS A CA 1
ATOM 1317 C C . LYS A 1 167 ? 21.552 -6.445 -2.090 1.00 92.25 167 LYS A C 1
ATOM 1319 O O . LYS A 1 167 ? 21.247 -5.722 -1.144 1.00 92.25 167 LYS A O 1
ATOM 1324 N N . THR A 1 168 ? 22.385 -7.472 -1.983 1.00 90.31 168 THR A N 1
ATOM 1325 C CA . THR A 1 168 ? 23.082 -7.837 -0.748 1.00 90.31 168 THR A CA 1
ATOM 1326 C C . THR A 1 168 ? 24.463 -8.417 -1.053 1.00 90.31 168 THR A C 1
ATOM 1328 O O . THR A 1 168 ? 24.751 -8.777 -2.194 1.00 90.31 168 THR A O 1
ATOM 1331 N N . GLN A 1 169 ? 25.341 -8.449 -0.048 1.00 86.25 169 GLN A N 1
ATOM 1332 C CA . GLN A 1 169 ? 26.679 -9.044 -0.170 1.00 86.25 169 GLN A CA 1
ATOM 1333 C C . GLN A 1 169 ? 26.642 -10.575 -0.066 1.00 86.25 169 GLN A C 1
ATOM 1335 O O . GLN A 1 169 ? 27.560 -11.248 -0.531 1.00 86.25 169 GLN A O 1
ATOM 1340 N N . GLU A 1 170 ? 25.593 -11.120 0.552 1.00 85.81 170 GLU A N 1
ATOM 1341 C CA . GLU A 1 170 ? 25.379 -12.558 0.691 1.00 85.81 170 GLU A CA 1
ATOM 1342 C C . GLU A 1 170 ? 24.763 -13.161 -0.581 1.00 85.81 170 GLU A C 1
ATOM 1344 O O . GLU A 1 170 ? 24.254 -12.463 -1.458 1.00 85.81 170 GLU A O 1
ATOM 1349 N N . SER A 1 171 ? 24.796 -14.488 -0.708 1.00 85.75 171 SER A N 1
ATOM 1350 C CA . SER A 1 171 ? 24.095 -15.142 -1.812 1.00 85.75 171 SER A CA 1
ATOM 1351 C C . SER A 1 171 ? 22.584 -15.053 -1.602 1.00 85.75 171 SER A C 1
ATOM 1353 O O . SER A 1 171 ? 22.073 -15.377 -0.532 1.00 85.75 171 SER A O 1
ATOM 1355 N N . THR A 1 172 ? 21.832 -14.714 -2.648 1.00 85.25 172 THR A N 1
ATOM 1356 C CA . THR A 1 172 ? 20.361 -14.745 -2.602 1.00 85.25 172 THR A CA 1
ATOM 1357 C C . THR A 1 172 ? 19.801 -16.149 -2.342 1.00 85.25 172 THR A C 1
ATOM 1359 O O . THR A 1 172 ? 18.678 -16.281 -1.862 1.00 85.25 172 THR A O 1
ATOM 1362 N N . LEU A 1 173 ? 20.588 -17.202 -2.596 1.00 84.50 173 LEU A N 1
ATOM 1363 C CA . LEU A 1 173 ? 20.220 -18.598 -2.340 1.00 84.50 173 LEU A CA 1
ATOM 1364 C C . LEU A 1 173 ? 20.278 -18.984 -0.857 1.00 84.50 173 LEU A C 1
ATOM 1366 O O . LEU A 1 173 ? 19.679 -19.983 -0.469 1.00 84.50 173 LEU A O 1
ATOM 1370 N N . THR A 1 174 ? 21.006 -18.227 -0.034 1.00 86.50 174 THR A N 1
ATOM 1371 C CA . THR A 1 174 ? 21.154 -18.500 1.404 1.00 86.50 174 THR A CA 1
ATOM 1372 C C . THR A 1 174 ? 20.176 -17.701 2.258 1.00 86.50 174 THR A C 1
ATOM 1374 O O . THR A 1 174 ? 20.222 -17.790 3.484 1.00 86.50 174 THR A O 1
ATOM 1377 N N . LEU A 1 175 ? 19.293 -16.919 1.631 1.00 86.62 175 LEU A N 1
ATOM 1378 C CA . LEU A 1 175 ? 18.326 -16.100 2.348 1.00 86.62 175 LEU A CA 1
ATOM 1379 C C . LEU A 1 175 ? 17.297 -16.979 3.082 1.00 86.62 175 LEU A C 1
ATOM 1381 O O . LEU A 1 175 ? 16.789 -17.951 2.515 1.00 86.62 175 LEU A O 1
ATOM 1385 N N . PRO A 1 176 ? 16.963 -16.647 4.341 1.00 85.81 176 PRO A N 1
ATOM 1386 C CA . PRO A 1 176 ? 15.994 -17.406 5.120 1.00 85.81 176 PRO A CA 1
ATOM 1387 C C . PRO A 1 176 ? 14.582 -17.250 4.546 1.00 85.81 176 PRO A C 1
ATOM 1389 O O . PRO A 1 176 ? 14.216 -16.185 4.053 1.00 85.81 176 PRO A O 1
ATOM 1392 N N . SER A 1 177 ? 13.766 -18.299 4.669 1.00 83.31 177 SER A N 1
ATOM 1393 C CA . SER A 1 177 ? 12.340 -18.262 4.333 1.00 83.31 177 SER A CA 1
ATOM 1394 C C . SER A 1 177 ? 11.491 -18.310 5.614 1.00 83.31 177 SER A C 1
ATOM 1396 O O . SER A 1 177 ? 11.724 -19.200 6.436 1.00 83.31 177 SER A O 1
ATOM 1398 N N . PRO A 1 178 ? 10.515 -17.400 5.807 1.00 85.81 178 PRO A N 1
ATOM 1399 C CA . PRO A 1 178 ? 10.139 -16.306 4.907 1.00 85.81 178 PRO A CA 1
ATOM 1400 C C . PRO A 1 178 ? 11.148 -15.145 4.927 1.00 85.81 178 PRO A C 1
ATOM 1402 O O . PRO A 1 178 ? 11.636 -14.744 5.984 1.00 85.81 178 PRO A O 1
ATOM 1405 N N . PHE A 1 179 ? 11.417 -14.571 3.751 1.00 89.69 179 PHE A N 1
ATOM 1406 C CA . PHE A 1 179 ? 12.307 -13.420 3.603 1.00 89.69 179 PHE A CA 1
ATOM 1407 C C . PHE A 1 179 ? 11.505 -12.116 3.653 1.00 89.69 179 PHE A C 1
ATOM 1409 O O . PHE A 1 179 ? 10.799 -11.779 2.704 1.00 89.69 179 PHE A O 1
ATOM 1416 N N . LEU A 1 180 ? 11.603 -11.386 4.767 1.00 91.94 180 LEU A N 1
ATOM 1417 C CA . LEU A 1 180 ? 10.901 -10.120 4.982 1.00 91.94 180 LEU A CA 1
ATOM 1418 C C . LEU A 1 180 ? 11.872 -9.024 5.412 1.00 91.94 180 LEU A C 1
ATOM 1420 O O . LEU A 1 180 ? 12.768 -9.248 6.231 1.00 91.94 180 LEU A O 1
ATOM 1424 N N . LYS A 1 181 ? 11.642 -7.821 4.891 1.00 93.69 181 LYS A N 1
ATOM 1425 C CA . LYS A 1 181 ? 12.357 -6.601 5.261 1.00 93.69 181 LYS A CA 1
ATOM 1426 C C . LYS A 1 181 ? 11.358 -5.488 5.548 1.00 93.69 181 LYS A C 1
ATOM 1428 O O . LYS A 1 181 ? 10.298 -5.443 4.928 1.00 93.69 181 LYS A O 1
ATOM 1433 N N . ALA A 1 182 ? 11.706 -4.595 6.466 1.00 94.38 182 ALA A N 1
ATOM 1434 C CA . ALA A 1 182 ? 10.883 -3.445 6.821 1.00 94.38 182 ALA A CA 1
ATOM 1435 C C . ALA A 1 182 ? 11.571 -2.120 6.493 1.00 94.38 182 ALA A C 1
ATOM 1437 O O . ALA A 1 182 ? 12.777 -1.953 6.670 1.00 94.38 182 ALA A O 1
ATOM 1438 N N . LEU A 1 183 ? 10.764 -1.142 6.101 1.00 94.06 183 LEU A N 1
ATOM 1439 C CA . LEU A 1 183 ? 11.093 0.272 6.200 1.00 94.06 183 LEU A CA 1
ATOM 1440 C C . LEU A 1 183 ? 10.168 0.900 7.235 1.00 94.06 183 LEU A C 1
ATOM 1442 O O . LEU A 1 183 ? 9.041 0.452 7.432 1.00 94.06 183 LEU A O 1
ATOM 1446 N N . LYS A 1 184 ? 10.657 1.933 7.914 1.00 94.12 184 LYS A N 1
ATOM 1447 C CA . LYS A 1 184 ? 9.866 2.678 8.888 1.00 94.12 184 LYS A CA 1
ATOM 1448 C C . LYS A 1 184 ? 10.203 4.155 8.817 1.00 94.12 184 LYS A C 1
ATOM 1450 O O . LYS A 1 184 ? 11.341 4.526 8.524 1.00 94.12 184 LYS A O 1
ATOM 1455 N N . THR A 1 185 ? 9.231 4.981 9.162 1.00 92.38 185 THR A N 1
ATOM 1456 C CA . THR A 1 185 ? 9.436 6.417 9.320 1.00 92.38 185 THR A CA 1
ATOM 1457 C C . THR A 1 185 ? 10.054 6.731 10.691 1.00 92.38 185 THR A C 1
ATOM 1459 O O . THR A 1 185 ? 10.246 5.847 11.542 1.00 92.38 185 THR A O 1
ATOM 1462 N N . LYS A 1 186 ? 10.411 7.998 10.923 1.00 91.81 186 LYS A N 1
ATOM 1463 C CA . LYS A 1 186 ? 10.945 8.448 12.223 1.00 91.81 186 LYS A CA 1
ATOM 1464 C C . LYS A 1 186 ? 9.849 8.484 13.291 1.00 91.81 186 LYS A C 1
ATOM 1466 O O . LYS A 1 186 ? 10.129 8.334 14.476 1.00 91.81 186 LYS A O 1
ATOM 1471 N N . GLU A 1 187 ? 8.613 8.645 12.846 1.00 90.50 187 GLU A N 1
ATOM 1472 C CA . GLU A 1 187 ? 7.386 8.763 13.619 1.00 90.50 187 GLU A CA 1
ATOM 1473 C C . GLU A 1 187 ? 6.896 7.396 14.112 1.00 90.50 187 GLU A C 1
ATOM 1475 O O . GLU A 1 187 ? 6.159 7.327 15.096 1.00 90.50 187 GLU A O 1
ATOM 1480 N N . PHE A 1 188 ? 7.335 6.304 13.476 1.00 90.00 188 PHE A N 1
ATOM 1481 C CA . PHE A 1 188 ? 7.026 4.945 13.907 1.00 90.00 188 PHE A CA 1
ATOM 1482 C C . PHE A 1 188 ? 7.789 4.582 15.191 1.00 90.00 188 PHE A C 1
ATOM 1484 O O . PHE A 1 188 ? 9.020 4.431 15.187 1.00 90.00 188 PHE A O 1
ATOM 1491 N N . LYS A 1 189 ? 7.031 4.423 16.283 1.00 88.00 189 LYS A N 1
ATOM 1492 C CA . LYS A 1 189 ? 7.537 4.164 17.645 1.00 88.00 189 LYS A CA 1
ATOM 1493 C C . LYS A 1 189 ? 7.417 2.707 18.100 1.00 88.00 189 LYS A C 1
ATOM 1495 O O . LYS A 1 189 ? 7.972 2.363 19.139 1.00 88.00 189 LYS A O 1
ATOM 1500 N N . GLU A 1 190 ? 6.686 1.873 17.369 1.00 88.81 190 GLU A N 1
ATOM 1501 C CA . GLU A 1 190 ? 6.468 0.471 17.737 1.00 88.81 190 GLU A CA 1
ATOM 1502 C C . GLU A 1 190 ? 7.681 -0.409 17.391 1.00 88.81 190 GLU A C 1
ATOM 1504 O O . GLU A 1 190 ? 8.630 0.017 16.722 1.00 88.81 190 GLU A O 1
ATOM 1509 N N . GLN A 1 191 ? 7.667 -1.653 17.874 1.00 88.75 191 GLN A N 1
ATOM 1510 C CA . GLN A 1 191 ? 8.709 -2.623 17.562 1.00 88.75 191 GLN A CA 1
ATOM 1511 C C . GLN A 1 191 ? 8.537 -3.148 16.135 1.00 88.75 191 GLN A C 1
ATOM 1513 O O . GLN A 1 191 ? 7.460 -3.582 15.739 1.00 88.75 191 GLN A O 1
ATOM 1518 N N . VAL A 1 192 ? 9.627 -3.146 15.369 1.00 90.25 192 VAL A N 1
ATOM 1519 C CA . VAL A 1 192 ? 9.645 -3.719 14.020 1.00 90.25 192 VAL A CA 1
ATOM 1520 C C . VAL A 1 192 ? 9.728 -5.243 14.116 1.00 90.25 192 VAL A C 1
ATOM 1522 O O . VAL A 1 192 ? 10.577 -5.775 14.831 1.00 90.25 192 VAL A O 1
ATOM 1525 N N . CYS A 1 193 ? 8.865 -5.947 13.383 1.00 87.06 193 CYS A N 1
ATOM 1526 C CA . CYS A 1 193 ? 8.770 -7.410 13.424 1.00 87.06 193 CYS A CA 1
ATOM 1527 C C . CYS A 1 193 ? 9.795 -8.138 12.535 1.00 87.06 193 CYS A C 1
ATOM 1529 O O . CYS A 1 193 ? 9.935 -9.353 12.641 1.00 87.06 193 CYS A O 1
ATOM 1531 N N . CYS A 1 194 ? 10.497 -7.429 11.648 1.00 90.81 194 CYS A N 1
ATOM 1532 C CA . CYS A 1 194 ? 11.490 -7.999 10.737 1.00 90.81 194 CYS A CA 1
ATOM 1533 C C . CYS A 1 194 ? 12.702 -7.062 10.557 1.00 90.81 194 CYS A C 1
ATOM 1535 O O . CYS A 1 194 ? 12.639 -5.885 10.925 1.00 90.81 194 CYS A O 1
ATOM 1537 N N . PRO A 1 195 ? 13.835 -7.566 10.032 1.00 92.88 195 PRO A N 1
ATOM 1538 C CA . PRO A 1 195 ? 15.026 -6.749 9.817 1.00 92.88 195 PRO A CA 1
ATOM 1539 C C . PRO A 1 195 ? 14.760 -5.559 8.889 1.00 92.88 195 PRO A C 1
ATOM 1541 O O . PRO A 1 195 ? 13.973 -5.655 7.947 1.00 92.88 195 PRO A O 1
ATOM 1544 N N . LEU A 1 196 ? 15.452 -4.442 9.119 1.00 94.19 196 LEU A N 1
ATOM 1545 C CA . LEU A 1 196 ? 15.324 -3.269 8.256 1.00 94.19 196 LEU A CA 1
ATOM 1546 C C . LEU A 1 196 ? 15.918 -3.525 6.865 1.00 94.19 196 LEU A C 1
ATOM 1548 O O . LEU A 1 196 ? 16.880 -4.285 6.708 1.00 94.19 196 LEU A O 1
ATOM 1552 N N . LEU A 1 197 ? 15.327 -2.886 5.858 1.00 93.69 197 LEU A N 1
ATOM 1553 C CA . LEU A 1 197 ? 15.827 -2.900 4.492 1.00 93.69 197 LEU A CA 1
ATOM 1554 C C . LEU A 1 197 ? 17.170 -2.157 4.426 1.00 93.69 197 LEU A C 1
ATOM 1556 O O . LEU A 1 197 ? 17.283 -1.010 4.858 1.00 93.69 197 LEU A O 1
ATOM 1560 N N . GLU A 1 198 ? 18.192 -2.827 3.902 1.00 92.44 198 GLU A N 1
ATOM 1561 C CA . GLU A 1 198 ? 19.551 -2.292 3.818 1.00 92.44 198 GLU A CA 1
ATOM 1562 C C . GLU A 1 198 ? 19.783 -1.511 2.522 1.00 92.44 198 GLU A C 1
ATOM 1564 O O . GLU A 1 198 ? 19.215 -1.829 1.475 1.00 92.44 198 GLU A O 1
ATOM 1569 N N . GLN A 1 199 ? 20.655 -0.503 2.567 1.00 92.38 199 GLN A N 1
ATOM 1570 C CA . GLN A 1 199 ? 21.094 0.183 1.351 1.00 92.38 199 GLN A CA 1
ATOM 1571 C C . GLN A 1 199 ? 21.898 -0.783 0.462 1.00 92.38 199 GLN A C 1
ATOM 1573 O O . GLN A 1 199 ? 22.640 -1.610 0.993 1.00 92.38 199 GLN A O 1
ATOM 1578 N N . PRO A 1 200 ? 21.808 -0.681 -0.876 1.00 92.50 200 PRO A N 1
ATOM 1579 C CA . PRO A 1 200 ? 21.141 0.355 -1.673 1.00 92.50 200 PRO A CA 1
ATOM 1580 C C . PRO A 1 200 ? 19.726 -0.044 -2.146 1.00 92.50 200 PRO A C 1
ATOM 1582 O O . PRO A 1 200 ? 19.284 0.405 -3.205 1.00 92.50 200 PRO A O 1
ATOM 1585 N N . ASN A 1 201 ? 19.033 -0.927 -1.421 1.00 93.38 201 ASN A N 1
ATOM 1586 C CA . ASN A 1 201 ? 17.671 -1.325 -1.774 1.00 93.38 201 ASN A CA 1
ATOM 1587 C C . ASN A 1 201 ? 16.698 -0.176 -1.505 1.00 93.38 201 ASN A C 1
ATOM 1589 O O . ASN A 1 201 ? 16.735 0.442 -0.440 1.00 93.38 201 ASN A O 1
ATOM 1593 N N . ILE A 1 202 ? 15.820 0.091 -2.468 1.00 92.62 202 ILE A N 1
ATOM 1594 C CA . ILE A 1 202 ? 14.798 1.132 -2.374 1.00 92.62 202 ILE A CA 1
ATOM 1595 C C . ILE A 1 202 ? 13.440 0.563 -2.759 1.00 92.62 202 ILE A C 1
ATOM 1597 O O . ILE A 1 202 ? 13.346 -0.356 -3.573 1.00 92.62 202 ILE A O 1
ATOM 1601 N N . VAL A 1 203 ? 12.399 1.138 -2.173 1.00 91.94 203 VAL A N 1
ATOM 1602 C CA . VAL A 1 203 ? 11.019 0.930 -2.603 1.00 91.94 203 VAL A CA 1
ATOM 1603 C C . VAL A 1 203 ? 10.700 1.984 -3.665 1.00 91.94 203 VAL A C 1
ATOM 1605 O O . VAL A 1 203 ? 11.215 3.100 -3.600 1.00 91.94 203 VAL A O 1
ATOM 1608 N N . ARG A 1 204 ? 9.918 1.605 -4.675 1.00 90.06 204 ARG A N 1
ATOM 1609 C CA . ARG A 1 204 ? 9.536 2.446 -5.818 1.00 90.06 204 ARG A CA 1
ATOM 1610 C C . ARG A 1 204 ? 8.024 2.409 -6.006 1.00 90.06 204 ARG A C 1
ATOM 1612 O O . ARG A 1 204 ? 7.369 1.592 -5.361 1.00 90.06 204 ARG A O 1
ATOM 1619 N N . ASP A 1 205 ? 7.531 3.249 -6.912 1.00 90.75 205 ASP A N 1
ATOM 1620 C CA . ASP A 1 205 ? 6.132 3.320 -7.342 1.00 90.75 205 ASP A CA 1
ATOM 1621 C C . ASP A 1 205 ? 5.169 3.648 -6.191 1.00 90.75 205 ASP A C 1
ATOM 1623 O O . ASP A 1 205 ? 5.564 4.248 -5.192 1.00 90.75 205 ASP A O 1
ATOM 1627 N N . LEU A 1 206 ? 3.906 3.227 -6.308 1.00 90.69 206 LEU A N 1
ATOM 1628 C CA . LEU A 1 206 ? 2.861 3.475 -5.314 1.00 90.69 206 LEU A CA 1
ATOM 1629 C C . LEU A 1 206 ? 3.272 3.158 -3.857 1.00 90.69 206 LEU A C 1
ATOM 1631 O O . LEU A 1 206 ? 2.924 3.940 -2.983 1.00 90.69 206 LEU A O 1
ATOM 1635 N N . PRO A 1 207 ? 4.009 2.071 -3.541 1.00 91.94 207 PRO A N 1
ATOM 1636 C CA . PRO A 1 207 ? 4.480 1.831 -2.175 1.00 91.94 207 PRO A CA 1
ATOM 1637 C C . PRO A 1 207 ? 5.437 2.897 -1.605 1.00 91.94 207 PRO A C 1
ATOM 1639 O O . PRO A 1 207 ? 5.655 2.911 -0.394 1.00 91.94 207 PRO A O 1
ATOM 1642 N N . ALA A 1 208 ? 6.065 3.715 -2.456 1.00 90.62 208 ALA A N 1
ATOM 1643 C CA . ALA A 1 208 ? 6.975 4.797 -2.076 1.00 90.62 208 ALA A CA 1
ATOM 1644 C C . ALA A 1 208 ? 6.360 6.204 -2.192 1.00 90.62 208 ALA A C 1
ATOM 1646 O O . ALA A 1 208 ? 6.973 7.145 -1.684 1.00 90.62 208 ALA A O 1
ATOM 1647 N N . ALA A 1 209 ? 5.216 6.336 -2.873 1.00 86.69 209 ALA A N 1
ATOM 1648 C CA . ALA A 1 209 ? 4.456 7.579 -3.010 1.00 86.69 209 ALA A CA 1
ATOM 1649 C C . ALA A 1 209 ? 3.798 7.982 -1.681 1.00 86.69 209 ALA A C 1
ATOM 1651 O O . ALA A 1 209 ? 3.837 9.193 -1.364 1.00 86.69 209 ALA A O 1
#

InterPro domains:
  IPR016565 Proteasome assembly chaperone 1 [PF16094] (3-209)
  IPR016565 Proteasome assembly chaperone 1 [PTHR15069] (2-209)

Radius of gyration: 22.94 Å; chains: 1; bounding box: 84×47×47 Å

Organism: Oceanodroma tethys (NCBI:txid79633)